Protein AF-A0A7S3E331-F1 (afdb_monomer)

Organism: NCBI:txid464258

Radius of gyration: 17.31 Å; Cα contacts (8 Å, |Δi|>4): 211; chains: 1; bounding box: 41×36×44 Å

Secondary structure (DSSP, 8-state):
--HHHHHHHHHHHH-HHHHHHHHH-HHHHHHHHHHHHHHHH-TT--HHHHHHHHHHHHHHHHHHGGGGHHHHT-HHHHHHHHHHTSHHHHHHHTTS-GGGT-HHHHHHHHHHHHHHHHHGGG---SSS---HHHHHHHHHHHHHTTHHHHHHHHGGGS-GGGSHHHHHHHHHHHHH-HHHHHHHHHTTTT-HHHHHHHT-TTS-HHHHHHT-

Sequence (212 aa):
CDGLVWLLKELFSCDPRGYAFVASNEEAMHLLVNAFEATLMSKDLSPKGILILLFMWRSVINRVGKALHGVMLRDEVLRLMAMLLSARHLANLGKWPEVVGGGVQGIQSLVSLLLMILSKPWSTSGAGEVDEDFLAKLRERLFAHNFVSLVVSCIETIDSQGLSVPLNFLSRLALSSPRYSQQFVECGGLRPSRLAHILRPENSPPILVDGL

Solvent-accessible surface area (backbone atoms only — not comparable to full-atom values): 11700 Å² total; per-residue (Å²): 99,42,64,67,53,50,51,51,49,48,57,53,69,76,30,81,58,46,56,51,49,34,58,73,28,70,67,53,40,52,50,51,49,51,49,50,51,55,52,70,69,40,91,49,54,40,53,38,35,51,48,53,47,50,50,51,49,42,55,48,49,75,72,40,48,74,82,46,50,76,58,69,64,34,64,68,56,49,50,49,53,44,50,60,49,26,69,71,45,41,61,52,39,45,71,36,59,57,94,52,33,11,16,59,69,23,46,34,52,47,53,42,47,53,49,52,50,66,49,44,77,79,53,74,90,49,103,59,82,75,57,60,72,58,50,52,53,45,50,55,51,41,57,77,63,42,46,61,46,36,51,55,67,41,57,84,66,36,57,69,88,50,44,48,55,58,36,53,53,50,48,55,46,31,77,71,38,70,69,43,42,50,46,33,52,73,64,45,55,78,34,68,74,50,45,60,61,47,66,34,88,88,37,54,69,69,40,43,60,58,66,107

Structure (mmCIF, N/CA/C/O backbone):
data_AF-A0A7S3E331-F1
#
_entry.id   AF-A0A7S3E331-F1
#
loop_
_atom_site.group_PDB
_atom_site.id
_atom_site.type_symbol
_atom_site.label_atom_id
_atom_site.label_alt_id
_atom_site.label_comp_id
_atom_site.label_asym_id
_atom_site.label_entity_id
_atom_site.label_seq_id
_atom_site.pdbx_PDB_ins_code
_atom_site.Cartn_x
_atom_site.Cartn_y
_atom_site.Cartn_z
_atom_site.occupancy
_atom_site.B_iso_or_equiv
_atom_site.auth_seq_id
_atom_site.auth_comp_id
_atom_site.auth_asym_id
_atom_site.auth_atom_id
_atom_site.pdbx_PDB_model_num
ATOM 1 N N . CYS A 1 1 ? -8.550 -12.156 -18.303 1.00 57.56 1 CYS A N 1
ATOM 2 C CA . CYS A 1 1 ? -7.682 -11.953 -19.471 1.00 57.56 1 CYS A CA 1
ATOM 3 C C . CYS A 1 1 ? -6.310 -11.518 -18.968 1.00 57.56 1 CYS A C 1
ATOM 5 O O . CYS A 1 1 ? -6.005 -10.338 -18.979 1.00 57.56 1 CYS A O 1
ATOM 7 N N . ASP A 1 2 ? -5.476 -12.459 -18.514 1.00 75.75 2 ASP A N 1
ATOM 8 C CA . ASP A 1 2 ? -4.211 -12.122 -17.828 1.00 75.75 2 ASP A CA 1
ATOM 9 C C . ASP A 1 2 ? -2.972 -12.337 -18.715 1.00 75.75 2 ASP A C 1
ATOM 11 O O . ASP A 1 2 ? -1.851 -12.395 -18.217 1.00 75.75 2 ASP A O 1
ATOM 15 N N . GLY A 1 3 ? -3.160 -1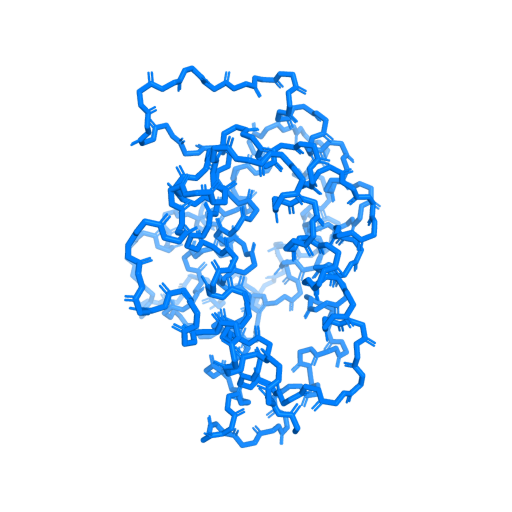2.484 -20.033 1.00 73.12 3 GLY A N 1
ATOM 16 C CA . GLY A 1 3 ? -2.112 -12.932 -20.960 1.00 73.12 3 GLY A CA 1
ATOM 17 C C . GLY A 1 3 ? -0.851 -12.064 -20.940 1.00 73.12 3 GLY A C 1
ATOM 18 O O . GLY A 1 3 ? 0.254 -12.597 -20.925 1.00 73.12 3 GLY A O 1
ATOM 19 N N . LEU A 1 4 ? -1.007 -10.740 -20.854 1.00 72.19 4 LEU A N 1
ATOM 20 C CA . LEU A 1 4 ? 0.121 -9.804 -20.803 1.00 72.19 4 LEU A CA 1
ATOM 21 C C . LEU A 1 4 ? 0.875 -9.898 -19.466 1.00 72.19 4 LEU A C 1
ATOM 23 O O . LEU A 1 4 ? 2.101 -9.933 -19.449 1.00 72.19 4 LEU A O 1
ATOM 27 N N . VAL A 1 5 ? 0.155 -10.045 -18.349 1.00 77.06 5 VAL A N 1
ATOM 28 C CA . VAL A 1 5 ? 0.760 -10.266 -17.022 1.00 77.06 5 VAL A CA 1
ATOM 29 C C . VAL A 1 5 ? 1.524 -11.587 -16.983 1.00 77.06 5 VAL A C 1
ATOM 31 O O . VAL A 1 5 ? 2.610 -11.649 -16.412 1.00 77.06 5 VAL A O 1
ATOM 34 N N . TRP A 1 6 ? 0.984 -12.635 -17.607 1.00 76.56 6 TRP A N 1
ATOM 35 C CA . TRP A 1 6 ? 1.646 -13.934 -17.688 1.00 76.56 6 TRP A CA 1
ATOM 36 C C . TRP A 1 6 ? 2.914 -13.866 -18.542 1.00 76.56 6 TRP A C 1
ATOM 38 O O . TRP A 1 6 ? 3.954 -14.358 -18.123 1.00 76.56 6 TRP A O 1
ATOM 48 N N . LEU A 1 7 ? 2.861 -13.174 -19.682 1.00 71.94 7 LEU A N 1
ATOM 49 C CA . LEU A 1 7 ? 4.024 -12.958 -20.541 1.00 71.94 7 LEU A CA 1
ATOM 50 C C . LEU A 1 7 ? 5.125 -12.161 -19.829 1.00 71.94 7 LEU A C 1
ATOM 52 O O . LEU A 1 7 ? 6.289 -12.546 -19.893 1.00 71.94 7 LEU A O 1
ATOM 56 N N . LEU A 1 8 ? 4.764 -11.100 -19.099 1.00 72.38 8 LEU A N 1
ATOM 57 C CA . LEU A 1 8 ? 5.711 -10.364 -18.257 1.00 72.38 8 LEU A CA 1
ATOM 58 C C . LEU A 1 8 ? 6.306 -11.274 -17.179 1.00 72.38 8 LEU A C 1
ATOM 60 O O . LEU A 1 8 ? 7.519 -11.291 -16.989 1.00 72.38 8 LEU A O 1
ATOM 64 N N . LYS A 1 9 ? 5.474 -12.071 -16.502 1.00 75.88 9 LYS A N 1
ATOM 65 C CA . LYS A 1 9 ? 5.931 -12.991 -15.459 1.00 75.88 9 LYS A CA 1
ATOM 66 C C . LYS A 1 9 ? 6.931 -14.009 -15.998 1.00 75.88 9 LYS A C 1
ATOM 68 O O . LYS A 1 9 ? 7.953 -14.221 -15.350 1.00 75.88 9 LYS A O 1
ATOM 73 N N . GLU A 1 10 ? 6.660 -14.617 -17.148 1.00 77.25 10 GLU A N 1
ATOM 74 C CA . GLU A 1 10 ? 7.585 -15.558 -17.784 1.00 77.25 10 GLU A CA 1
ATOM 75 C C . GLU A 1 10 ? 8.878 -14.862 -18.197 1.00 77.25 10 GLU A C 1
ATOM 77 O O . GLU A 1 10 ? 9.956 -15.321 -17.833 1.00 77.25 10 GLU A O 1
ATOM 82 N N . LEU A 1 11 ? 8.791 -13.688 -18.829 1.00 69.31 11 LEU A N 1
ATOM 83 C CA . LEU A 1 11 ? 9.965 -12.901 -19.213 1.00 69.31 11 LEU A CA 1
ATOM 84 C C . LEU A 1 11 ? 10.873 -12.588 -18.011 1.00 69.31 11 LEU A C 1
ATOM 86 O O . LEU A 1 11 ? 12.095 -12.671 -18.115 1.00 69.31 11 LEU A O 1
ATOM 90 N N . PHE A 1 12 ? 10.285 -12.298 -16.850 1.00 68.31 12 PHE A N 1
ATOM 91 C CA . PHE A 1 12 ? 11.025 -12.054 -15.613 1.00 68.31 12 PHE A CA 1
ATOM 92 C C . PHE A 1 12 ? 11.461 -13.323 -14.870 1.00 68.31 12 PHE A C 1
ATOM 94 O O . PHE A 1 12 ? 12.414 -13.277 -14.094 1.00 68.31 12 PHE A O 1
ATOM 101 N N . SER A 1 13 ? 10.785 -14.452 -15.073 1.00 69.38 13 SER A N 1
ATOM 102 C CA . SER A 1 13 ? 11.115 -15.726 -14.418 1.00 69.38 13 SER A CA 1
ATOM 103 C C . SER A 1 13 ? 12.184 -16.512 -15.181 1.00 69.38 13 SER A C 1
ATOM 105 O O . SER A 1 13 ? 12.949 -17.246 -14.559 1.00 69.38 13 SER A O 1
ATOM 107 N N . CYS A 1 14 ? 12.269 -16.346 -16.504 1.00 52.88 14 CYS A N 1
ATOM 108 C CA . CYS A 1 14 ? 13.199 -17.078 -17.364 1.00 52.88 14 CYS A CA 1
ATOM 109 C C . CYS A 1 14 ? 14.647 -16.566 -17.315 1.00 52.88 14 CYS A C 1
ATOM 111 O O . CYS A 1 14 ? 15.551 -17.333 -17.643 1.00 52.88 14 CYS A O 1
ATOM 113 N N . ASP A 1 15 ? 14.902 -15.319 -16.900 1.00 57.25 15 ASP A N 1
ATOM 114 C CA . ASP A 1 15 ? 16.268 -14.791 -16.828 1.00 57.25 15 ASP A CA 1
ATOM 115 C C . ASP A 1 15 ? 16.495 -13.884 -15.599 1.00 57.25 15 ASP A C 1
ATOM 117 O O . ASP A 1 15 ? 15.973 -12.766 -15.539 1.00 57.25 15 ASP A O 1
ATOM 121 N N . PRO A 1 16 ? 17.340 -14.290 -14.628 1.00 57.19 16 PRO A N 1
ATOM 122 C CA . PRO A 1 16 ? 17.813 -13.409 -13.558 1.00 57.19 16 PRO A CA 1
ATOM 123 C C . PRO A 1 16 ? 18.484 -12.131 -14.086 1.00 57.19 16 PRO A C 1
ATOM 125 O O . PRO A 1 16 ? 18.458 -11.098 -13.411 1.00 57.19 16 PRO A O 1
ATOM 128 N N . ARG A 1 17 ? 19.055 -12.178 -15.299 1.00 60.75 17 ARG A N 1
ATOM 129 C CA . ARG A 1 17 ? 19.622 -11.018 -15.995 1.00 60.75 17 ARG A CA 1
ATOM 130 C C . ARG A 1 17 ? 18.547 -10.113 -16.579 1.00 60.75 17 ARG A C 1
ATOM 132 O O . ARG A 1 17 ? 18.853 -8.955 -16.799 1.00 60.75 17 ARG A O 1
ATOM 139 N N . GLY A 1 18 ? 17.306 -10.564 -16.766 1.00 61.88 18 GLY A N 1
ATOM 140 C CA . GLY A 1 18 ? 16.200 -9.711 -17.214 1.00 61.88 18 GLY A CA 1
ATOM 141 C C . GLY 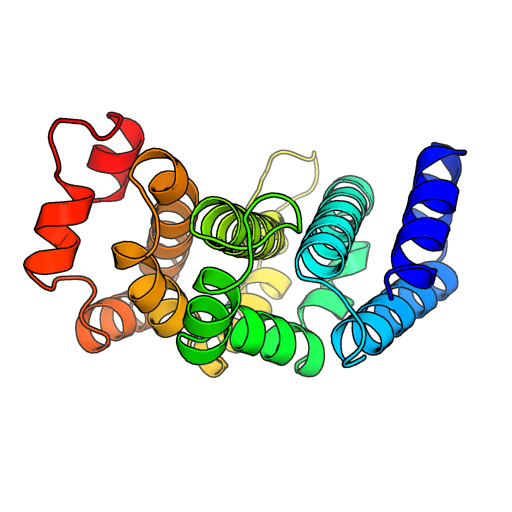A 1 18 ? 15.924 -8.581 -16.220 1.00 61.88 18 GLY A C 1
ATOM 142 O O . GLY A 1 18 ? 15.793 -7.422 -16.606 1.00 61.88 18 GLY A O 1
ATOM 143 N N . TYR A 1 19 ? 15.965 -8.885 -14.919 1.00 61.59 19 TYR A N 1
ATOM 144 C CA . TYR A 1 19 ? 15.890 -7.855 -13.881 1.00 61.59 19 TYR A CA 1
ATOM 145 C C . TYR A 1 19 ? 17.128 -6.955 -13.846 1.00 61.59 19 TYR A C 1
ATOM 147 O O . TYR A 1 19 ? 16.987 -5.757 -13.627 1.00 61.59 19 TYR A O 1
ATOM 155 N N . ALA A 1 20 ? 18.328 -7.513 -14.040 1.00 61.22 20 ALA A N 1
ATOM 156 C CA . ALA A 1 20 ? 19.569 -6.737 -14.057 1.00 61.22 20 ALA A CA 1
ATOM 157 C C . ALA A 1 20 ? 19.648 -5.809 -15.281 1.00 61.22 20 ALA A C 1
ATOM 159 O O . ALA A 1 20 ? 20.055 -4.662 -15.151 1.00 61.22 20 ALA A O 1
ATOM 160 N N . PHE A 1 21 ? 19.189 -6.282 -16.440 1.00 66.75 21 PHE A N 1
ATOM 161 C CA . PHE A 1 21 ? 19.085 -5.533 -17.686 1.00 66.75 21 PHE A CA 1
ATOM 162 C C . PHE A 1 21 ? 18.125 -4.360 -17.528 1.00 66.75 21 PHE A C 1
ATOM 164 O O . PHE A 1 21 ? 18.507 -3.225 -17.797 1.00 66.75 21 PHE A O 1
ATOM 171 N N . VAL A 1 22 ? 16.919 -4.626 -17.014 1.00 65.19 22 VAL A N 1
ATOM 172 C CA . VAL A 1 22 ? 15.926 -3.593 -16.704 1.00 65.19 22 VAL A CA 1
ATOM 173 C C . VAL A 1 22 ? 16.499 -2.598 -15.692 1.00 65.19 22 VAL A C 1
ATOM 175 O O . VAL A 1 22 ? 16.456 -1.405 -15.943 1.00 65.19 22 VAL A O 1
ATOM 178 N N . ALA A 1 23 ? 17.163 -3.055 -14.626 1.00 61.56 23 ALA A N 1
ATOM 179 C CA . ALA A 1 23 ? 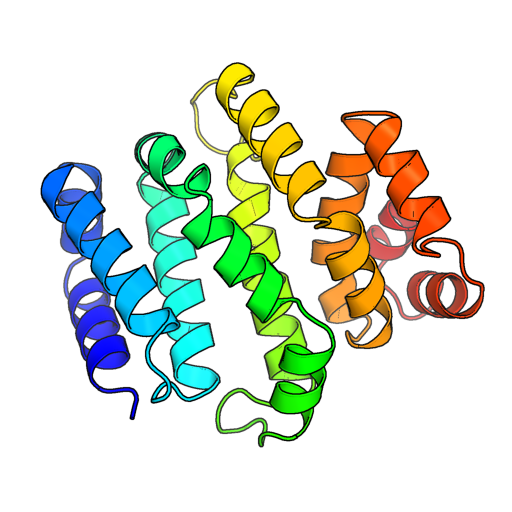17.828 -2.171 -13.662 1.00 61.56 23 ALA A CA 1
ATOM 180 C C . ALA A 1 23 ? 18.924 -1.281 -14.274 1.00 61.56 23 ALA A C 1
ATOM 182 O O . ALA A 1 23 ? 19.141 -0.169 -13.801 1.00 61.56 23 ALA A O 1
ATOM 183 N N . SER A 1 24 ? 19.623 -1.777 -15.296 1.00 64.19 24 SER A N 1
ATOM 184 C CA . SER A 1 24 ? 20.731 -1.087 -15.962 1.00 64.19 24 SER A CA 1
ATOM 185 C C . SER A 1 24 ? 20.318 -0.232 -17.165 1.00 64.19 24 SER A C 1
ATOM 187 O O . SER A 1 24 ? 21.166 0.458 -17.725 1.00 64.19 24 SER A O 1
ATOM 189 N N . ASN A 1 25 ? 19.050 -0.289 -17.588 1.00 68.81 25 ASN A N 1
ATOM 190 C CA . ASN A 1 25 ? 18.565 0.365 -18.800 1.00 68.81 25 ASN A CA 1
ATOM 191 C C . ASN A 1 25 ? 17.326 1.222 -18.496 1.00 68.81 25 ASN A C 1
ATOM 193 O O . ASN A 1 25 ? 16.221 0.715 -18.299 1.00 68.81 25 ASN A O 1
ATOM 197 N N . GLU A 1 26 ? 17.521 2.539 -18.490 1.00 65.31 26 GLU A N 1
ATOM 198 C CA . GLU A 1 26 ? 16.489 3.535 -18.186 1.00 65.31 26 GLU A CA 1
ATOM 199 C C . GLU A 1 26 ? 15.300 3.488 -19.166 1.00 65.31 26 GLU A C 1
ATOM 201 O O . GLU A 1 26 ? 14.148 3.632 -18.755 1.00 65.31 26 GLU A O 1
ATOM 206 N N . GLU A 1 27 ? 15.532 3.178 -20.445 1.00 68.69 27 GLU A N 1
ATOM 207 C CA . GLU A 1 27 ? 14.452 3.005 -21.427 1.00 68.69 27 GLU A CA 1
ATOM 208 C C . GLU A 1 27 ? 13.621 1.751 -21.133 1.00 68.69 27 GLU A C 1
ATOM 210 O O . GLU A 1 27 ? 12.389 1.797 -21.164 1.00 68.69 27 GLU A O 1
ATOM 215 N N . ALA A 1 28 ? 14.273 0.639 -20.779 1.00 66.56 28 ALA A N 1
ATOM 216 C CA . ALA A 1 28 ? 13.586 -0.589 -20.382 1.00 66.56 28 ALA A CA 1
ATOM 217 C C . ALA A 1 28 ? 12.767 -0.389 -19.093 1.00 66.56 28 ALA A C 1
ATOM 219 O O . ALA A 1 28 ? 11.655 -0.909 -18.981 1.00 66.56 28 ALA A O 1
ATOM 220 N N . MET A 1 29 ? 13.273 0.416 -18.151 1.00 66.00 29 MET A N 1
ATOM 221 C CA . MET A 1 29 ? 12.531 0.842 -16.960 1.00 66.00 29 MET A CA 1
ATOM 222 C C . MET A 1 29 ? 11.290 1.652 -17.321 1.00 66.00 29 MET A C 1
ATOM 224 O O . MET A 1 29 ? 10.199 1.355 -16.832 1.00 66.00 29 MET A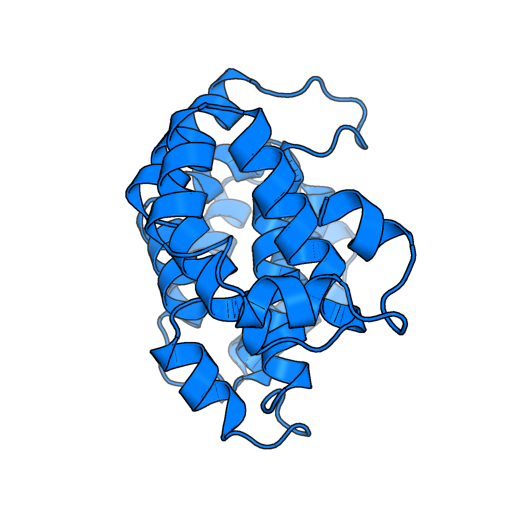 O 1
ATOM 228 N N . HIS A 1 30 ? 11.426 2.660 -18.183 1.00 68.31 30 HIS A N 1
ATOM 229 C CA . HIS A 1 30 ? 10.293 3.469 -18.621 1.00 68.31 30 HIS A CA 1
ATOM 230 C C . HIS A 1 30 ? 9.243 2.639 -19.356 1.00 68.31 30 HIS A C 1
ATOM 232 O O . HIS A 1 30 ? 8.053 2.791 -19.083 1.00 68.31 30 HIS A O 1
ATOM 238 N N . LEU A 1 31 ? 9.664 1.720 -20.226 1.00 70.31 31 LEU A N 1
ATOM 239 C CA . LEU A 1 31 ? 8.766 0.790 -20.907 1.00 70.31 31 LEU A CA 1
ATOM 240 C C . LEU A 1 31 ? 8.039 -0.122 -19.921 1.00 70.31 31 LEU A C 1
ATOM 242 O O . LEU A 1 31 ? 6.829 -0.293 -20.046 1.00 70.31 31 LEU A O 1
ATOM 246 N N . LEU A 1 32 ? 8.736 -0.660 -18.917 1.00 68.94 32 LEU A N 1
ATOM 247 C CA . LEU A 1 32 ? 8.116 -1.492 -17.888 1.00 68.94 32 LEU A CA 1
ATOM 248 C C . LEU A 1 32 ? 7.073 -0.716 -17.087 1.00 68.94 32 LEU A C 1
ATOM 250 O O . LEU A 1 32 ? 5.998 -1.236 -16.816 1.00 68.94 32 LEU A O 1
ATOM 254 N N . VAL A 1 33 ? 7.370 0.528 -16.728 1.00 68.19 33 VAL A N 1
ATOM 255 C CA . VAL A 1 33 ? 6.458 1.387 -15.966 1.00 68.19 33 VAL A CA 1
ATOM 256 C C . VAL A 1 33 ? 5.246 1.778 -16.793 1.00 68.19 33 VAL A C 1
ATOM 258 O O . VAL A 1 33 ? 4.126 1.686 -16.302 1.00 68.19 33 VAL A O 1
ATOM 261 N N . ASN A 1 34 ? 5.445 2.140 -18.058 1.00 72.56 34 ASN A N 1
ATOM 262 C CA . ASN A 1 34 ? 4.346 2.451 -18.965 1.00 72.56 34 ASN A CA 1
ATOM 263 C C . ASN A 1 34 ? 3.493 1.202 -19.236 1.00 72.56 34 ASN A C 1
ATOM 265 O O . ASN A 1 34 ? 2.270 1.289 -19.278 1.00 72.56 34 ASN A O 1
ATOM 269 N N . ALA A 1 35 ? 4.116 0.025 -19.362 1.00 69.81 35 ALA A N 1
ATOM 270 C CA . ALA A 1 35 ? 3.405 -1.243 -19.479 1.00 69.81 35 ALA A CA 1
ATOM 271 C C . ALA A 1 35 ? 2.632 -1.562 -18.195 1.00 69.81 35 ALA A C 1
ATOM 273 O O . ALA A 1 35 ? 1.492 -2.007 -18.266 1.00 69.81 35 ALA A O 1
ATOM 274 N N . PHE A 1 36 ? 3.213 -1.299 -17.027 1.00 72.00 36 PHE A N 1
ATOM 275 C CA . PHE A 1 36 ? 2.573 -1.489 -15.731 1.00 72.00 36 PHE A CA 1
ATOM 276 C C . PHE A 1 36 ? 1.342 -0.593 -15.573 1.00 72.00 36 PHE A C 1
ATOM 278 O O . PHE A 1 36 ? 0.265 -1.073 -15.223 1.00 72.00 36 PHE A O 1
ATOM 285 N N . GLU A 1 37 ? 1.486 0.689 -15.903 1.00 70.06 37 GLU A N 1
ATOM 286 C CA . GLU A 1 37 ? 0.409 1.675 -15.907 1.00 70.06 37 GLU A CA 1
ATOM 287 C C . GLU A 1 37 ? -0.694 1.288 -16.899 1.00 70.06 37 GLU A C 1
ATOM 289 O O . GLU A 1 37 ? -1.856 1.179 -16.512 1.00 70.06 37 GLU A O 1
ATOM 294 N N . ALA A 1 38 ? -0.338 0.977 -18.149 1.00 72.50 38 ALA A N 1
ATOM 295 C CA . ALA A 1 38 ? -1.290 0.551 -19.172 1.00 72.50 38 ALA A CA 1
ATOM 296 C C . ALA A 1 38 ? -2.027 -0.738 -18.779 1.00 72.50 38 ALA A C 1
ATOM 298 O O . ALA A 1 38 ? -3.230 -0.865 -19.004 1.00 72.50 38 ALA A O 1
ATOM 299 N N . THR A 1 39 ? -1.323 -1.683 -18.152 1.00 71.44 39 THR A N 1
ATOM 300 C CA . THR A 1 39 ? -1.900 -2.963 -17.731 1.00 71.44 39 THR A CA 1
ATOM 301 C C . THR A 1 39 ? -2.835 -2.767 -16.537 1.00 71.44 39 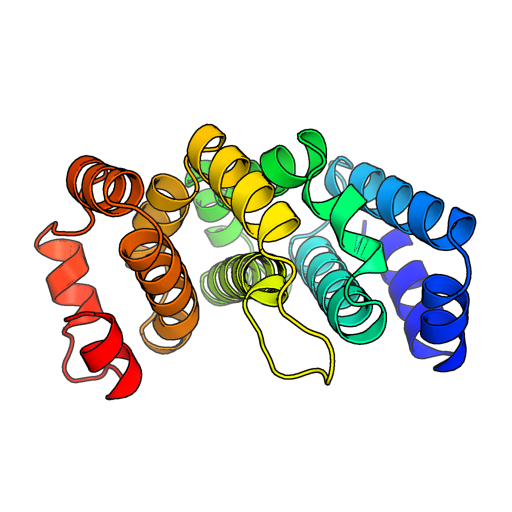THR A C 1
ATOM 303 O O . THR A 1 39 ? -3.942 -3.298 -16.562 1.00 71.44 39 THR A O 1
ATOM 306 N N . LEU A 1 40 ? -2.472 -1.944 -15.544 1.00 68.00 40 LEU A N 1
ATOM 307 C CA . LEU A 1 40 ? -3.367 -1.590 -14.429 1.00 68.00 40 LEU A CA 1
ATOM 308 C C . LEU A 1 40 ? -4.592 -0.785 -14.872 1.00 68.00 40 LEU A C 1
ATOM 310 O O . LEU A 1 40 ? -5.658 -0.929 -14.278 1.00 68.00 40 LEU A O 1
ATOM 314 N N . MET A 1 41 ? -4.452 0.052 -15.900 1.00 69.25 41 MET A N 1
ATOM 315 C CA . MET A 1 41 ? -5.565 0.802 -16.488 1.00 69.25 41 MET A CA 1
ATOM 316 C C . MET A 1 41 ? -6.452 -0.064 -17.393 1.00 69.25 41 MET A C 1
ATOM 318 O O . MET A 1 41 ? -7.571 0.339 -17.727 1.00 69.25 41 MET A O 1
ATOM 322 N N . SER A 1 42 ? -5.991 -1.255 -17.787 1.00 70.31 42 SER A N 1
ATOM 323 C CA . SER A 1 42 ? -6.803 -2.185 -18.566 1.00 70.31 42 SER A CA 1
ATOM 324 C C . SER A 1 42 ? -7.910 -2.785 -17.691 1.00 70.31 42 SER A C 1
ATOM 326 O O . SER A 1 42 ? -7.677 -3.261 -16.581 1.00 70.31 42 SER A O 1
ATOM 328 N N . LYS A 1 43 ? -9.148 -2.788 -18.197 1.00 65.88 43 LYS A N 1
ATOM 329 C CA . LYS A 1 43 ? -10.316 -3.346 -17.485 1.00 65.88 43 LYS A CA 1
ATOM 330 C C . LYS A 1 43 ? -10.330 -4.881 -17.442 1.00 65.88 43 LYS A C 1
ATOM 332 O O . LYS A 1 43 ? -11.246 -5.466 -16.872 1.00 65.88 43 LYS A O 1
ATOM 337 N N . ASP A 1 44 ? -9.329 -5.515 -18.044 1.00 70.69 44 ASP A N 1
ATOM 338 C CA . ASP A 1 44 ? -9.336 -6.933 -18.401 1.00 70.69 44 ASP A CA 1
ATOM 339 C C . ASP A 1 44 ? -8.563 -7.823 -17.417 1.00 70.69 44 ASP A C 1
ATOM 341 O O . ASP A 1 44 ? -8.589 -9.061 -17.532 1.00 70.69 44 ASP A O 1
ATOM 345 N N . LEU A 1 45 ? -7.897 -7.207 -16.434 1.00 78.81 45 LEU A N 1
ATOM 346 C CA . LEU A 1 45 ? -7.162 -7.927 -15.405 1.00 78.81 45 LEU A CA 1
ATOM 347 C C . LEU A 1 45 ? -8.098 -8.589 -14.403 1.00 78.81 45 LEU A C 1
ATOM 349 O O . LEU A 1 45 ? -8.950 -7.948 -13.785 1.00 78.81 45 LEU A O 1
ATOM 353 N N . SER A 1 46 ? -7.863 -9.878 -14.172 1.00 86.94 46 SER A N 1
ATOM 354 C CA . SER A 1 46 ? -8.405 -10.532 -12.990 1.00 86.94 46 SER A CA 1
ATOM 355 C C . SER A 1 46 ? -7.725 -9.991 -11.720 1.00 86.94 46 SER A C 1
ATOM 357 O O . SER A 1 46 ? -6.598 -9.479 -11.784 1.00 86.94 46 SER A O 1
ATOM 359 N N . PRO A 1 47 ? -8.341 -10.157 -10.536 1.00 88.56 47 PRO A N 1
ATOM 360 C CA . PRO A 1 47 ? -7.676 -9.871 -9.268 1.00 88.56 47 PRO A CA 1
ATOM 361 C C . PRO A 1 47 ? -6.302 -10.537 -9.133 1.00 88.56 47 PRO A C 1
ATOM 363 O O . PRO A 1 47 ? -5.330 -9.904 -8.724 1.00 88.56 47 PRO A O 1
ATOM 366 N N . LYS A 1 48 ? -6.188 -11.799 -9.560 1.00 88.88 48 LYS A N 1
ATOM 367 C CA . LYS A 1 48 ? -4.916 -12.527 -9.593 1.00 88.88 48 LYS A CA 1
ATOM 368 C C . LYS A 1 48 ? -3.892 -11.865 -10.513 1.00 88.88 48 LYS A C 1
ATOM 370 O O . LYS A 1 48 ? -2.722 -11.794 -10.146 1.00 88.88 48 LYS A O 1
ATOM 375 N N . GLY A 1 49 ? -4.321 -11.361 -11.669 1.00 87.62 49 GLY A N 1
ATOM 376 C CA . GLY A 1 49 ? -3.480 -10.581 -12.574 1.00 87.62 49 GLY A CA 1
ATOM 377 C C . GLY A 1 49 ? -2.898 -9.342 -11.889 1.00 87.62 49 GLY A C 1
ATOM 378 O O . GLY A 1 49 ? -1.687 -9.137 -11.936 1.00 87.62 49 GLY A O 1
ATOM 379 N N . ILE A 1 50 ? -3.728 -8.578 -11.169 1.00 88.31 50 ILE A N 1
ATOM 380 C CA . ILE A 1 50 ? -3.286 -7.402 -10.397 1.00 88.31 50 ILE A CA 1
ATOM 381 C C . ILE A 1 50 ? -2.270 -7.802 -9.318 1.00 88.31 50 ILE A C 1
ATOM 383 O O . ILE A 1 50 ? -1.225 -7.167 -9.193 1.00 88.31 50 ILE A O 1
ATOM 387 N N . LEU A 1 51 ? -2.533 -8.869 -8.560 1.00 90.56 51 LEU A N 1
ATOM 388 C CA . LEU A 1 51 ? -1.621 -9.338 -7.510 1.00 90.56 51 LEU A CA 1
ATOM 389 C C . LEU A 1 51 ? -0.265 -9.786 -8.070 1.00 90.56 51 LEU A C 1
ATOM 391 O O . LEU A 1 51 ? 0.773 -9.427 -7.516 1.00 90.56 51 LEU A O 1
ATOM 395 N N . ILE A 1 52 ? -0.257 -10.536 -9.178 1.00 88.31 52 ILE A N 1
ATOM 396 C CA . ILE A 1 52 ? 0.983 -10.952 -9.855 1.00 88.31 52 ILE A CA 1
ATOM 397 C C . ILE A 1 52 ? 1.747 -9.722 -10.343 1.00 88.31 52 ILE A C 1
ATOM 399 O O . ILE A 1 52 ? 2.960 -9.638 -10.157 1.00 88.31 52 ILE A O 1
ATOM 403 N N . LEU A 1 53 ? 1.040 -8.758 -10.929 1.00 85.81 53 LEU A N 1
ATOM 404 C CA . LEU A 1 53 ? 1.616 -7.516 -11.416 1.00 85.81 53 LEU A CA 1
ATOM 405 C C . LEU A 1 53 ? 2.282 -6.731 -10.270 1.00 85.81 53 LEU A C 1
ATOM 407 O O . LEU A 1 53 ? 3.477 -6.444 -10.340 1.00 85.81 53 LEU A O 1
ATOM 411 N N . LEU A 1 54 ? 1.570 -6.489 -9.166 1.00 88.69 54 LEU A N 1
ATOM 412 C CA . LEU A 1 54 ? 2.119 -5.845 -7.964 1.00 88.69 54 LEU A CA 1
ATOM 413 C C . LEU A 1 54 ? 3.314 -6.611 -7.378 1.00 88.69 54 LEU A C 1
ATOM 415 O O . LEU A 1 54 ? 4.305 -6.002 -6.975 1.00 88.69 54 LEU A O 1
ATOM 419 N N . PHE A 1 55 ? 3.256 -7.943 -7.358 1.00 88.31 55 PHE A N 1
ATOM 420 C CA . PHE A 1 55 ? 4.370 -8.768 -6.901 1.00 88.31 55 PHE A CA 1
ATOM 421 C C . PHE A 1 55 ? 5.617 -8.571 -7.769 1.00 88.31 55 PHE A C 1
ATOM 423 O O . PHE A 1 55 ? 6.696 -8.322 -7.230 1.00 88.31 55 PHE A O 1
ATOM 430 N N . MET A 1 56 ? 5.471 -8.609 -9.099 1.00 83.19 56 MET A N 1
ATOM 431 C CA . MET A 1 56 ? 6.578 -8.345 -10.024 1.00 83.19 56 MET A CA 1
ATOM 432 C C . MET A 1 56 ? 7.172 -6.962 -9.783 1.00 83.19 56 MET A C 1
ATOM 434 O O . MET A 1 56 ? 8.389 -6.823 -9.682 1.00 83.19 56 MET A O 1
ATOM 438 N N . TRP A 1 57 ? 6.332 -5.943 -9.616 1.00 82.25 57 TRP A N 1
ATOM 439 C CA . TRP A 1 57 ? 6.826 -4.595 -9.377 1.00 82.25 57 TRP A CA 1
ATOM 440 C C . TRP A 1 57 ? 7.600 -4.475 -8.069 1.00 82.25 57 TRP A C 1
ATOM 442 O O . TRP A 1 57 ? 8.698 -3.920 -8.056 1.00 82.25 57 TRP A O 1
ATOM 452 N N . ARG A 1 58 ? 7.103 -5.083 -6.988 1.00 86.00 58 ARG A N 1
ATOM 453 C CA . ARG A 1 58 ? 7.848 -5.187 -5.729 1.00 86.00 58 ARG A CA 1
ATOM 454 C C . ARG A 1 58 ? 9.209 -5.858 -5.940 1.00 86.00 58 ARG A C 1
ATOM 456 O O . ARG A 1 58 ? 10.207 -5.396 -5.385 1.00 86.00 58 ARG A O 1
ATOM 463 N N . SER A 1 59 ? 9.275 -6.926 -6.737 1.00 82.81 59 SER A N 1
ATOM 464 C CA . SER A 1 59 ? 10.536 -7.598 -7.078 1.00 82.81 59 SER A CA 1
ATOM 465 C C . SER A 1 59 ? 11.493 -6.691 -7.853 1.00 82.81 59 SER A C 1
ATOM 467 O O . SER A 1 59 ? 12.684 -6.690 -7.543 1.00 82.81 59 SER A O 1
ATOM 469 N N . VAL A 1 60 ? 10.992 -5.892 -8.801 1.00 77.69 60 VAL A N 1
ATOM 470 C CA . VAL A 1 60 ? 11.799 -4.901 -9.531 1.00 77.69 60 VAL A CA 1
ATOM 471 C C . VAL A 1 60 ? 12.311 -3.821 -8.571 1.00 77.69 60 VAL A C 1
ATOM 473 O O . VAL A 1 60 ? 13.517 -3.601 -8.513 1.00 77.69 60 VAL A O 1
ATOM 476 N N . ILE A 1 61 ? 11.455 -3.213 -7.739 1.00 79.12 61 ILE A N 1
ATOM 477 C CA . ILE A 1 61 ? 11.869 -2.174 -6.771 1.00 79.12 61 ILE A CA 1
ATOM 478 C C . ILE A 1 61 ? 12.958 -2.691 -5.828 1.00 79.12 61 ILE A C 1
ATOM 480 O O . ILE A 1 61 ? 13.942 -1.998 -5.573 1.00 79.12 61 ILE A O 1
ATOM 484 N N . ASN A 1 62 ? 12.832 -3.929 -5.350 1.00 78.81 62 ASN A N 1
ATOM 485 C CA . ASN A 1 62 ? 13.835 -4.529 -4.473 1.00 78.81 62 ASN A CA 1
ATOM 486 C C . ASN A 1 62 ? 15.219 -4.688 -5.118 1.00 78.81 62 ASN A C 1
ATOM 488 O O . ASN A 1 62 ? 16.198 -4.763 -4.381 1.00 78.81 62 ASN A O 1
ATOM 492 N N . ARG A 1 63 ? 15.304 -4.751 -6.451 1.00 75.81 63 ARG A N 1
ATOM 493 C CA . ARG A 1 63 ? 16.558 -4.942 -7.194 1.00 75.81 63 ARG A CA 1
ATOM 494 C C . ARG A 1 63 ? 17.124 -3.636 -7.750 1.00 75.81 63 ARG A C 1
ATOM 496 O O . ARG A 1 63 ? 18.335 -3.466 -7.754 1.00 75.81 63 ARG A O 1
ATOM 503 N N . VAL A 1 64 ? 16.255 -2.737 -8.210 1.00 71.00 64 VAL A N 1
ATOM 504 C CA . VAL A 1 64 ? 16.625 -1.487 -8.898 1.00 71.00 64 VAL A CA 1
ATOM 505 C C . VAL A 1 64 ? 16.899 -0.341 -7.911 1.00 71.00 64 VAL A C 1
ATOM 507 O O . VAL A 1 64 ? 17.677 0.565 -8.204 1.00 71.00 64 VAL A O 1
ATOM 510 N N . GLY A 1 65 ? 16.294 -0.370 -6.718 1.00 72.94 65 GLY A N 1
ATOM 511 C CA . GLY A 1 65 ? 16.528 0.640 -5.683 1.00 72.94 65 GLY A CA 1
ATOM 512 C C . GLY A 1 65 ? 16.170 2.058 -6.145 1.00 72.94 65 GLY A C 1
ATOM 513 O O . GLY A 1 65 ? 15.048 2.304 -6.593 1.00 72.94 65 GLY A O 1
ATOM 514 N N . LYS A 1 66 ? 17.129 2.993 -6.042 1.00 74.50 66 LYS A N 1
ATOM 515 C CA . LYS A 1 66 ? 16.907 4.434 -6.277 1.00 74.50 66 LYS A CA 1
ATOM 516 C C . LYS A 1 66 ? 16.485 4.784 -7.708 1.00 74.50 66 LYS A C 1
ATOM 518 O O . LYS A 1 66 ? 15.807 5.787 -7.902 1.00 74.50 66 LYS A O 1
ATOM 523 N N . ALA A 1 67 ? 16.800 3.953 -8.705 1.00 70.50 67 ALA A N 1
ATOM 524 C CA . ALA A 1 67 ? 16.417 4.214 -10.099 1.00 70.50 67 ALA A CA 1
ATOM 525 C C . ALA A 1 67 ? 14.887 4.238 -10.325 1.00 70.50 67 ALA A C 1
ATOM 527 O O . ALA A 1 67 ? 14.417 4.749 -11.337 1.00 70.50 67 ALA A O 1
ATOM 528 N N . LEU A 1 68 ? 14.086 3.757 -9.364 1.00 73.69 68 LEU A N 1
ATOM 529 C CA . LEU A 1 68 ? 12.622 3.834 -9.412 1.00 73.69 68 LEU A CA 1
ATOM 530 C C . LEU A 1 68 ? 12.010 5.031 -8.679 1.00 73.69 68 LEU A C 1
ATOM 532 O O . LEU A 1 68 ? 10.791 5.205 -8.719 1.00 73.69 68 LEU A O 1
ATOM 536 N N . HIS A 1 69 ? 12.823 5.892 -8.064 1.00 81.50 69 HIS A N 1
ATOM 537 C CA . HIS A 1 69 ? 12.343 7.079 -7.356 1.00 81.50 69 HIS A CA 1
ATOM 538 C C . HIS A 1 69 ? 11.490 7.981 -8.266 1.00 81.50 69 HIS A C 1
ATOM 540 O O . HIS A 1 69 ? 10.349 8.304 -7.934 1.00 81.50 69 HIS A O 1
ATOM 546 N N . GLY A 1 70 ? 11.976 8.311 -9.467 1.00 77.31 70 GLY A N 1
ATOM 547 C CA . GLY A 1 70 ? 11.231 9.161 -10.406 1.00 77.31 70 GLY A CA 1
ATOM 548 C C . GLY A 1 70 ? 9.861 8.595 -10.798 1.00 77.31 70 GLY A C 1
ATOM 549 O O . GLY A 1 70 ? 8.916 9.344 -11.022 1.00 77.31 70 GLY A O 1
ATOM 550 N N . VAL A 1 71 ? 9.731 7.270 -10.820 1.00 78.81 71 VAL A N 1
ATOM 551 C CA . VAL A 1 71 ? 8.489 6.567 -11.157 1.00 78.81 71 VAL A CA 1
ATOM 552 C C . VAL A 1 71 ? 7.510 6.580 -9.989 1.00 78.81 71 VAL A C 1
ATOM 554 O O . VAL A 1 71 ? 6.328 6.843 -10.190 1.00 78.81 71 VAL A O 1
ATOM 557 N N . MET A 1 72 ? 7.990 6.3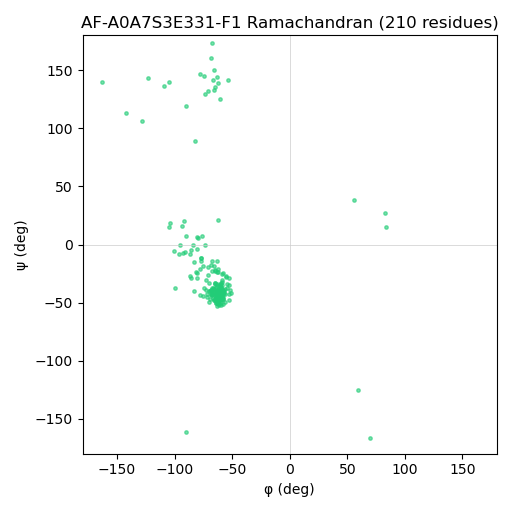31 -8.767 1.00 82.69 72 MET A N 1
ATOM 558 C CA . MET A 1 72 ? 7.151 6.342 -7.563 1.00 82.69 72 MET A CA 1
ATOM 559 C C . MET A 1 72 ? 6.567 7.728 -7.254 1.00 82.69 72 MET A C 1
ATOM 561 O O . MET A 1 72 ? 5.542 7.813 -6.585 1.00 82.69 72 MET A O 1
ATOM 565 N N . LEU A 1 73 ? 7.195 8.804 -7.743 1.00 87.38 73 LEU A N 1
ATOM 566 C CA . LEU A 1 73 ? 6.692 10.175 -7.603 1.00 87.38 73 LEU A CA 1
ATOM 567 C C . LEU A 1 73 ? 5.692 10.594 -8.690 1.00 87.38 73 LEU A C 1
ATOM 569 O O . LEU A 1 73 ? 5.157 11.702 -8.601 1.00 87.38 73 LEU A O 1
ATOM 573 N N . ARG A 1 74 ? 5.433 9.756 -9.706 1.00 86.38 74 ARG A N 1
ATOM 574 C CA . ARG A 1 74 ? 4.424 10.058 -10.732 1.00 86.38 74 ARG A CA 1
ATOM 575 C C . ARG A 1 74 ? 3.032 10.071 -10.105 1.00 86.38 74 ARG A C 1
ATOM 577 O O . ARG A 1 74 ? 2.665 9.164 -9.356 1.00 86.38 74 ARG A O 1
ATOM 584 N N . ASP A 1 75 ? 2.255 11.103 -10.415 1.00 87.12 75 ASP A N 1
ATOM 585 C CA . ASP A 1 75 ? 0.947 11.315 -9.791 1.00 87.12 75 ASP A CA 1
ATOM 586 C C . ASP A 1 75 ? -0.049 10.222 -10.189 1.00 87.12 75 ASP A C 1
ATOM 588 O O . ASP A 1 75 ? -0.815 9.735 -9.362 1.00 87.12 75 ASP A O 1
ATOM 592 N N . GLU A 1 76 ? 0.017 9.785 -11.443 1.00 83.56 76 GLU A N 1
ATOM 593 C CA . GLU A 1 76 ? -0.810 8.738 -12.039 1.00 83.56 76 GLU A CA 1
ATOM 594 C C . GLU A 1 76 ? -0.619 7.409 -11.308 1.00 83.56 76 GLU A C 1
ATOM 596 O O . GLU A 1 76 ? -1.583 6.711 -10.990 1.00 83.56 76 GLU A O 1
ATOM 601 N N . VAL A 1 77 ? 0.633 7.101 -10.971 1.00 84.44 77 VAL A N 1
ATOM 602 C CA . VAL A 1 77 ? 1.021 5.889 -10.258 1.00 84.44 77 VAL A CA 1
ATOM 603 C C . VAL A 1 77 ? 0.460 5.888 -8.835 1.00 84.44 77 VAL A C 1
ATOM 605 O O . VAL A 1 77 ? -0.155 4.908 -8.408 1.00 84.44 77 VAL A O 1
ATOM 608 N N . LEU A 1 78 ? 0.623 6.989 -8.100 1.00 90.31 78 LEU A N 1
ATOM 609 C CA . LEU A 1 78 ? 0.091 7.108 -6.740 1.00 90.31 78 LEU A CA 1
ATOM 610 C C . LEU A 1 78 ? -1.439 7.129 -6.730 1.00 90.31 78 LEU A C 1
ATOM 612 O O . LEU A 1 78 ? -2.055 6.488 -5.878 1.00 90.31 78 LEU A O 1
ATOM 616 N N . ARG A 1 79 ? -2.062 7.777 -7.717 1.00 90.31 79 ARG A N 1
ATOM 617 C CA . ARG A 1 79 ? -3.517 7.782 -7.900 1.00 90.31 79 ARG A CA 1
ATOM 618 C C . ARG A 1 79 ? -4.060 6.382 -8.175 1.00 90.31 79 ARG A C 1
ATOM 620 O O . ARG A 1 79 ? -5.092 6.008 -7.620 1.00 90.31 79 ARG A O 1
ATOM 627 N N . LEU A 1 80 ? -3.370 5.596 -9.001 1.00 87.62 80 LEU A N 1
ATOM 628 C CA . LEU A 1 80 ? -3.699 4.191 -9.246 1.00 87.62 80 LEU A CA 1
ATOM 629 C C . LEU A 1 80 ? -3.639 3.370 -7.959 1.00 87.62 80 LEU A C 1
ATOM 631 O O . LEU A 1 80 ? -4.599 2.678 -7.627 1.00 87.62 80 LEU A O 1
ATOM 635 N N . MET A 1 81 ? -2.545 3.478 -7.204 1.00 91.31 81 MET A N 1
ATOM 636 C CA . MET A 1 81 ? -2.423 2.789 -5.918 1.00 91.31 81 MET A CA 1
ATOM 637 C C . MET A 1 81 ? -3.532 3.200 -4.945 1.00 91.31 81 MET A C 1
ATOM 639 O O . MET A 1 81 ? -4.136 2.344 -4.302 1.00 91.31 81 MET A O 1
ATOM 643 N N . ALA A 1 82 ? -3.845 4.495 -4.874 1.00 93.88 82 ALA A N 1
ATOM 644 C CA . ALA A 1 82 ? -4.929 5.012 -4.050 1.00 93.88 82 ALA A CA 1
ATOM 645 C C . ALA A 1 82 ? -6.298 4.456 -4.481 1.00 93.88 82 ALA A C 1
ATOM 647 O O . ALA A 1 82 ? -7.116 4.083 -3.640 1.00 93.88 82 ALA A O 1
ATOM 648 N N . MET A 1 83 ? -6.540 4.328 -5.790 1.00 91.75 83 MET A N 1
ATOM 649 C CA . MET A 1 83 ? -7.755 3.717 -6.335 1.00 91.75 83 MET A CA 1
ATOM 650 C C . MET A 1 83 ? -7.874 2.238 -5.945 1.00 91.75 83 MET A C 1
ATOM 652 O O . MET A 1 83 ? -8.962 1.803 -5.557 1.00 91.75 83 MET A O 1
ATOM 656 N N . LEU A 1 84 ? -6.774 1.482 -5.999 1.00 92.06 84 LEU A N 1
ATOM 657 C CA . LEU A 1 84 ? -6.728 0.077 -5.578 1.00 92.06 84 LEU A CA 1
ATOM 658 C C . LEU A 1 84 ? -6.975 -0.080 -4.068 1.00 92.06 84 LEU A C 1
ATOM 660 O O . LEU A 1 84 ? -7.630 -1.032 -3.656 1.00 92.06 84 LEU A O 1
ATOM 664 N N . LEU A 1 85 ? -6.522 0.873 -3.249 1.00 94.81 85 LEU A N 1
ATOM 665 C CA . LEU A 1 85 ? -6.797 0.913 -1.805 1.00 94.81 85 LEU A CA 1
ATOM 666 C C . LEU A 1 85 ? -8.176 1.492 -1.454 1.00 94.81 85 LEU A C 1
ATOM 668 O O . LEU A 1 85 ? -8.546 1.534 -0.282 1.00 94.81 85 LEU A O 1
ATOM 672 N N . SER A 1 86 ? -8.951 1.963 -2.432 1.00 94.31 86 SER A N 1
ATOM 673 C CA . SER A 1 86 ? -10.258 2.552 -2.146 1.00 94.31 86 SER A CA 1
ATOM 674 C C . SER A 1 86 ? -11.232 1.503 -1.605 1.00 94.31 86 SER A C 1
ATOM 676 O O . SER A 1 86 ? -11.321 0.385 -2.117 1.00 94.31 86 SER A O 1
ATOM 678 N N . ALA A 1 87 ? -12.054 1.896 -0.627 1.00 92.19 87 ALA A N 1
ATOM 679 C CA . ALA A 1 87 ? -13.073 1.021 -0.045 1.00 92.19 87 ALA A CA 1
ATOM 680 C C . ALA A 1 87 ? -13.992 0.389 -1.108 1.00 92.19 87 ALA A C 1
ATOM 682 O O . ALA A 1 87 ? -14.376 -0.772 -0.994 1.00 92.19 87 ALA A O 1
ATOM 683 N N . ARG A 1 88 ? -14.300 1.125 -2.187 1.00 91.81 88 ARG A N 1
ATOM 684 C CA . ARG A 1 88 ? -15.087 0.609 -3.316 1.00 91.81 88 ARG A CA 1
ATOM 685 C C . ARG A 1 88 ? -14.368 -0.525 -4.047 1.00 91.81 88 ARG A C 1
ATOM 687 O O . ARG A 1 88 ? -15.009 -1.521 -4.380 1.00 91.81 88 ARG A O 1
ATOM 694 N N . HIS A 1 89 ? -13.074 -0.371 -4.333 1.00 92.12 89 HIS A N 1
ATOM 695 C CA . HIS A 1 89 ? -12.301 -1.413 -5.004 1.00 92.12 89 HIS A CA 1
ATOM 696 C C . HIS A 1 89 ? -12.178 -2.652 -4.115 1.00 92.12 89 HIS A C 1
ATOM 698 O O . HIS A 1 89 ? -12.500 -3.748 -4.567 1.00 92.12 89 HIS A O 1
ATOM 704 N N . LEU A 1 90 ? -11.826 -2.474 -2.840 1.00 93.62 90 LEU A N 1
ATOM 705 C CA . LEU A 1 90 ? -11.685 -3.582 -1.893 1.00 93.62 90 LEU A CA 1
ATOM 706 C C . LEU A 1 90 ? -13.008 -4.317 -1.651 1.00 93.62 90 LEU A C 1
ATOM 708 O O . LEU A 1 90 ? -13.040 -5.544 -1.669 1.00 93.62 90 LEU A O 1
ATOM 712 N N . ALA A 1 91 ? -14.126 -3.597 -1.529 1.00 92.50 91 ALA A N 1
ATOM 713 C CA . ALA A 1 91 ? -15.447 -4.213 -1.409 1.00 92.50 91 ALA A CA 1
ATOM 714 C C . ALA A 1 91 ? -15.835 -5.019 -2.659 1.00 92.50 91 ALA A C 1
ATOM 716 O O . ALA A 1 91 ? -16.518 -6.037 -2.552 1.00 92.50 91 ALA A O 1
ATOM 717 N N . ASN A 1 92 ? -15.415 -4.582 -3.849 1.00 91.31 92 ASN A N 1
ATOM 718 C CA . ASN A 1 92 ? -15.611 -5.361 -5.068 1.00 91.31 92 ASN A CA 1
ATOM 719 C C . ASN A 1 92 ? -14.699 -6.585 -5.091 1.00 91.31 92 ASN A C 1
ATOM 721 O O . ASN A 1 92 ? -15.185 -7.672 -5.378 1.00 91.31 92 ASN A O 1
ATOM 725 N N . LEU A 1 93 ? -13.422 -6.431 -4.739 1.00 92.62 93 LEU A N 1
ATOM 726 C CA . LEU A 1 93 ? -12.450 -7.519 -4.650 1.00 92.62 93 LEU A CA 1
ATOM 727 C C . LEU A 1 93 ? -12.900 -8.618 -3.676 1.00 92.62 93 LEU A C 1
ATOM 729 O O . LEU A 1 93 ? -12.797 -9.801 -3.991 1.00 92.62 93 LEU A O 1
ATOM 733 N N . GLY A 1 94 ? -13.497 -8.237 -2.545 1.00 93.31 94 GLY A N 1
ATOM 734 C CA . GLY A 1 94 ? -14.051 -9.173 -1.564 1.00 93.31 94 GLY A CA 1
ATOM 735 C C . GLY A 1 94 ? -15.194 -10.046 -2.094 1.00 93.31 94 GLY A C 1
ATOM 736 O O . GLY A 1 94 ? -15.442 -11.111 -1.541 1.00 93.31 94 GLY A O 1
ATOM 737 N N . LYS A 1 95 ? -15.869 -9.641 -3.180 1.00 93.12 95 LYS A N 1
ATOM 738 C CA . LYS A 1 95 ? -16.922 -10.441 -3.838 1.00 93.12 95 LYS A CA 1
ATOM 739 C C . LYS A 1 95 ? -16.366 -11.474 -4.818 1.00 93.12 95 LYS A C 1
ATOM 741 O O . LYS A 1 95 ? -17.107 -12.352 -5.252 1.00 93.12 95 LYS A O 1
ATOM 746 N N . TRP A 1 96 ? -15.100 -11.352 -5.216 1.00 93.25 96 TRP A N 1
ATOM 747 C CA . TRP A 1 96 ? -14.469 -12.312 -6.117 1.00 93.25 96 TRP A CA 1
ATOM 748 C C . TRP A 1 96 ? -14.064 -13.587 -5.361 1.00 93.25 96 TRP A C 1
ATOM 750 O O . TRP A 1 96 ? -13.660 -13.495 -4.203 1.00 93.25 96 TRP A O 1
ATOM 760 N N . PRO A 1 97 ? -14.103 -14.770 -6.000 1.00 93.38 97 PRO A N 1
ATOM 761 C CA . PRO A 1 97 ? -13.635 -16.004 -5.374 1.00 93.38 97 PRO A CA 1
ATOM 762 C C . PRO A 1 97 ? -12.136 -15.968 -5.039 1.00 93.38 97 PRO A C 1
ATOM 764 O O . PRO A 1 97 ? -11.322 -15.471 -5.821 1.00 93.38 97 PRO A O 1
ATOM 767 N N . GLU A 1 98 ? -11.744 -16.583 -3.923 1.00 92.44 98 GLU A N 1
ATOM 768 C CA . GLU A 1 98 ? -10.338 -16.638 -3.489 1.00 92.44 98 GLU A CA 1
ATOM 769 C C . GLU A 1 98 ? -9.423 -17.341 -4.506 1.00 92.44 98 GLU A C 1
ATOM 771 O O . GLU A 1 98 ? -8.302 -16.897 -4.748 1.00 92.44 98 GLU A O 1
ATOM 776 N N . VAL A 1 99 ? -9.917 -18.381 -5.192 1.00 89.38 99 VAL A N 1
ATOM 777 C CA . VAL A 1 99 ? -9.155 -19.137 -6.211 1.00 89.38 99 VAL A CA 1
ATOM 778 C C . VAL A 1 99 ? -8.662 -18.266 -7.380 1.00 89.38 99 VAL A C 1
ATOM 780 O O . VAL A 1 99 ? -7.635 -18.563 -8.000 1.00 89.38 99 VAL A O 1
ATOM 783 N N . VAL A 1 100 ? -9.351 -17.153 -7.655 1.00 88.00 100 VAL A N 1
ATOM 784 C CA . VAL A 1 100 ? -8.972 -16.158 -8.674 1.00 88.00 100 VAL A CA 1
ATOM 785 C C . VAL A 1 100 ? -8.360 -14.889 -8.069 1.00 88.00 100 VAL A C 1
ATOM 787 O O . VAL A 1 100 ? -8.285 -13.865 -8.743 1.00 88.00 100 VAL A O 1
ATOM 790 N N . GLY A 1 101 ? -7.885 -14.954 -6.821 1.00 89.00 101 GLY A N 1
ATOM 791 C CA . GLY A 1 101 ? -7.202 -13.855 -6.132 1.00 89.00 101 GLY A CA 1
ATOM 792 C C . GLY A 1 101 ? -8.133 -12.830 -5.479 1.00 89.00 101 GLY A C 1
ATOM 793 O O . GLY A 1 101 ? -7.681 -11.732 -5.170 1.00 89.00 101 GLY A O 1
ATOM 794 N N . GLY A 1 102 ? -9.419 -13.155 -5.319 1.00 91.62 102 GLY A N 1
ATOM 795 C CA . GLY A 1 102 ? -10.402 -12.336 -4.609 1.00 91.62 102 GLY A CA 1
ATOM 796 C C . GLY A 1 102 ? -10.511 -12.648 -3.116 1.00 91.62 102 GLY A C 1
ATOM 797 O O . GLY A 1 102 ? -9.630 -13.274 -2.526 1.00 91.62 102 GLY A O 1
ATOM 798 N N . GLY A 1 103 ? -11.620 -12.224 -2.511 1.00 93.06 103 GLY A N 1
ATOM 799 C CA . GLY A 1 103 ? -11.941 -12.506 -1.113 1.00 93.06 103 GLY A CA 1
ATOM 800 C C . GLY A 1 103 ? -11.044 -11.762 -0.121 1.00 93.06 103 GLY A C 1
ATOM 801 O O . GLY A 1 103 ? -10.323 -10.827 -0.479 1.00 93.06 103 GLY A O 1
ATOM 802 N N . VAL A 1 104 ? -11.094 -12.178 1.146 1.00 92.06 104 VAL A N 1
ATOM 803 C CA . VAL A 1 104 ? -10.336 -11.540 2.239 1.00 92.06 104 VAL A CA 1
ATOM 804 C C . VAL A 1 104 ? -8.828 -11.691 2.019 1.00 92.06 104 VAL A C 1
ATOM 806 O O . VAL A 1 104 ? -8.086 -10.716 2.130 1.00 92.06 104 VAL A O 1
ATOM 809 N N . GLN A 1 105 ? -8.387 -12.878 1.594 1.00 92.50 105 GLN A N 1
ATOM 810 C CA . GLN A 1 105 ? -6.981 -13.156 1.275 1.00 92.50 105 GLN A CA 1
ATOM 811 C C . GLN A 1 105 ? -6.456 -12.288 0.119 1.00 92.50 105 GLN A C 1
ATOM 813 O O . GLN A 1 105 ? -5.327 -11.787 0.161 1.00 92.50 105 GLN A O 1
ATOM 818 N N . GLY A 1 106 ? -7.286 -12.060 -0.905 1.00 93.88 106 GLY A N 1
ATOM 819 C CA . GLY A 1 106 ? -6.975 -11.154 -2.009 1.00 93.88 106 GLY A CA 1
ATOM 820 C C . GLY A 1 106 ? -6.808 -9.706 -1.551 1.00 93.88 106 GLY A C 1
ATOM 821 O O . GLY A 1 106 ? -5.820 -9.062 -1.908 1.00 93.88 106 GLY A O 1
ATOM 822 N N . ILE A 1 107 ? -7.727 -9.213 -0.711 1.00 94.75 107 ILE A N 1
ATOM 823 C CA . ILE A 1 107 ? -7.658 -7.869 -0.110 1.00 94.75 107 ILE A CA 1
ATOM 824 C C . ILE A 1 107 ? -6.366 -7.705 0.694 1.00 94.75 107 ILE A C 1
ATOM 826 O O . ILE A 1 107 ? -5.616 -6.756 0.463 1.00 94.75 107 ILE A O 1
ATOM 830 N N . GLN A 1 108 ? -6.062 -8.644 1.590 1.00 94.81 108 GLN A N 1
ATOM 831 C CA . GLN A 1 108 ? -4.846 -8.612 2.409 1.00 94.81 108 GLN A CA 1
ATOM 832 C C . GLN A 1 108 ? -3.582 -8.592 1.565 1.00 94.81 108 GLN A C 1
ATOM 834 O O . GLN A 1 108 ? -2.684 -7.788 1.819 1.00 94.81 108 GLN A O 1
ATOM 839 N N . SER A 1 109 ? -3.520 -9.456 0.551 1.00 94.25 109 SER A N 1
ATOM 840 C CA . SER A 1 109 ? -2.378 -9.541 -0.357 1.00 94.25 109 SER A CA 1
ATOM 841 C C . SER A 1 109 ? -2.188 -8.234 -1.123 1.00 94.25 109 SER A C 1
ATOM 843 O O . SER A 1 109 ? -1.068 -7.733 -1.206 1.00 94.25 109 SER A O 1
ATOM 845 N N . LEU A 1 110 ? -3.274 -7.649 -1.636 1.00 95.06 110 LEU A N 1
ATOM 846 C CA . LEU A 1 110 ? -3.246 -6.389 -2.376 1.00 95.06 110 LEU A CA 1
ATOM 847 C C . LEU A 1 110 ? -2.764 -5.233 -1.493 1.00 95.06 110 LEU A C 1
ATOM 849 O O . LEU A 1 110 ? -1.809 -4.545 -1.858 1.00 95.06 110 LEU A O 1
ATOM 853 N N . VAL A 1 111 ? -3.385 -5.050 -0.322 1.00 95.81 111 VAL A N 1
ATOM 854 C CA . VAL A 1 111 ? -3.010 -3.987 0.622 1.00 95.81 111 VAL A CA 1
ATOM 855 C C . VAL A 1 111 ? -1.558 -4.164 1.054 1.00 95.81 111 VAL A C 1
ATOM 857 O O . VAL A 1 111 ? -0.768 -3.228 0.964 1.00 95.81 111 VAL A O 1
ATOM 860 N N . SER A 1 112 ? -1.163 -5.378 1.436 1.00 94.62 112 SER A N 1
ATOM 861 C CA . SER A 1 112 ? 0.203 -5.663 1.874 1.00 94.62 112 SER A CA 1
ATOM 862 C C . SER A 1 112 ? 1.230 -5.385 0.778 1.00 94.62 112 SER A C 1
ATOM 864 O O . SER A 1 112 ? 2.251 -4.757 1.046 1.00 94.62 112 SER A O 1
ATOM 866 N N . LEU A 1 113 ? 0.983 -5.816 -0.465 1.00 94.12 113 LEU A N 1
ATOM 867 C CA . LEU A 1 113 ? 1.903 -5.576 -1.580 1.00 94.12 113 LEU A CA 1
ATOM 868 C C . LEU A 1 113 ? 2.051 -4.084 -1.884 1.00 94.12 113 LEU A C 1
ATOM 870 O O . LEU A 1 113 ? 3.181 -3.616 -2.019 1.00 94.12 113 LEU A O 1
ATOM 874 N N . LEU A 1 114 ? 0.945 -3.340 -1.942 1.00 94.25 114 LEU A N 1
ATOM 875 C CA . LEU A 1 114 ? 0.965 -1.895 -2.181 1.00 94.25 114 LEU A CA 1
ATOM 876 C C . LEU A 1 114 ? 1.727 -1.154 -1.085 1.00 94.25 114 LEU A C 1
ATOM 878 O O . LEU A 1 114 ? 2.605 -0.345 -1.376 1.00 94.25 114 LEU A O 1
ATOM 882 N N . LEU A 1 115 ? 1.448 -1.470 0.177 1.00 94.81 115 LEU A N 1
ATOM 883 C CA . LEU A 1 115 ? 2.118 -0.819 1.296 1.00 94.81 115 LEU A CA 1
ATOM 884 C C . LEU A 1 115 ? 3.584 -1.226 1.412 1.00 94.81 115 LEU A C 1
ATOM 886 O O . LEU A 1 115 ? 4.406 -0.382 1.750 1.00 94.81 115 LEU A O 1
ATOM 890 N N . MET A 1 116 ? 3.957 -2.459 1.066 1.00 91.88 116 MET A N 1
ATOM 891 C CA . MET A 1 116 ? 5.367 -2.861 0.982 1.00 91.88 116 MET A CA 1
ATOM 892 C C . MET A 1 116 ? 6.116 -2.155 -0.152 1.00 91.88 116 MET A C 1
ATOM 894 O O . MET A 1 116 ? 7.281 -1.803 0.028 1.00 91.88 116 MET A O 1
ATOM 898 N N . ILE A 1 117 ? 5.468 -1.945 -1.302 1.00 90.44 117 ILE A N 1
ATOM 899 C CA . ILE A 1 117 ? 6.010 -1.152 -2.414 1.00 90.44 117 ILE A CA 1
ATOM 900 C C . ILE A 1 117 ? 6.254 0.282 -1.949 1.00 90.44 117 ILE A C 1
ATOM 902 O O . ILE A 1 117 ? 7.367 0.788 -2.082 1.00 90.44 117 ILE A O 1
ATOM 906 N N . LEU A 1 118 ? 5.237 0.905 -1.350 1.00 91.50 118 LEU A N 1
ATOM 907 C CA . LEU A 1 118 ? 5.328 2.273 -0.862 1.00 91.50 118 LEU A CA 1
ATOM 908 C C . LEU A 1 118 ? 6.377 2.396 0.234 1.00 91.50 118 LEU A C 1
ATOM 910 O O . LEU A 1 118 ? 7.222 3.263 0.128 1.00 91.50 118 LEU A O 1
ATOM 914 N N . SER A 1 119 ? 6.405 1.493 1.214 1.00 90.12 119 SER A N 1
ATOM 915 C CA . SER A 1 119 ? 7.326 1.529 2.363 1.00 90.12 119 SER A CA 1
ATOM 916 C C . SER A 1 119 ? 8.794 1.296 2.001 1.00 90.12 119 SER A C 1
ATOM 918 O O . SER A 1 119 ? 9.676 1.528 2.830 1.00 90.12 119 SER A O 1
ATOM 920 N N . LYS A 1 120 ? 9.086 0.807 0.792 1.00 86.75 120 LYS A N 1
ATOM 921 C CA . LYS A 1 120 ? 10.434 0.378 0.410 1.00 86.75 120 LYS A CA 1
ATOM 922 C C . LYS A 1 120 ? 11.505 1.470 0.530 1.00 86.75 120 LYS A C 1
ATOM 924 O O . LYS A 1 120 ? 12.576 1.143 1.037 1.00 86.75 120 LYS A O 1
ATOM 929 N N . PRO A 1 121 ? 11.270 2.735 0.148 1.00 85.62 121 PRO A N 1
ATOM 930 C CA . PRO A 1 121 ? 12.279 3.785 0.266 1.00 85.62 121 PRO A CA 1
ATOM 931 C C . PRO A 1 121 ? 12.663 4.129 1.713 1.00 85.62 121 PRO A C 1
ATOM 933 O O . PRO A 1 121 ? 13.730 4.681 1.947 1.00 85.62 121 PRO A O 1
ATOM 936 N N . TRP A 1 122 ? 11.832 3.758 2.693 1.00 82.56 122 TRP A N 1
ATOM 937 C CA . TRP A 1 122 ? 12.156 3.862 4.120 1.00 82.56 122 TRP A CA 1
ATOM 938 C C . TRP A 1 122 ? 12.963 2.662 4.654 1.00 82.56 122 TRP A C 1
ATOM 940 O O . TRP A 1 122 ? 13.222 2.576 5.854 1.00 82.56 122 TRP A O 1
ATOM 950 N N . SER A 1 123 ? 13.289 1.671 3.821 1.00 77.31 123 SER A N 1
ATOM 951 C CA . SER A 1 123 ? 14.063 0.494 4.226 1.00 77.31 123 SER A CA 1
ATOM 952 C C . SER A 1 123 ? 15.557 0.752 4.032 1.00 77.31 123 SER A C 1
ATOM 954 O O . SER A 1 123 ? 16.023 0.940 2.914 1.00 77.31 123 SER A O 1
ATOM 956 N N . THR A 1 124 ? 16.315 0.685 5.126 1.00 60.78 124 THR A N 1
ATOM 957 C CA . THR A 1 124 ? 17.781 0.836 5.172 1.00 60.78 124 THR A CA 1
ATOM 958 C C . THR A 1 124 ? 18.542 -0.429 4.756 1.00 60.78 124 THR A C 1
ATOM 960 O O . THR A 1 124 ? 19.760 -0.495 4.865 1.00 60.78 124 THR A O 1
ATOM 963 N N . SER A 1 125 ? 17.843 -1.471 4.293 1.00 55.00 125 SER A N 1
ATOM 964 C CA . SER A 1 125 ? 18.408 -2.815 4.094 1.00 55.00 125 SER A CA 1
ATOM 965 C C . SER A 1 125 ? 19.303 -2.966 2.851 1.00 55.00 125 SER A C 1
ATOM 967 O O . SER A 1 125 ? 19.694 -4.081 2.517 1.00 55.00 125 SER A O 1
ATOM 969 N N . GLY A 1 126 ? 19.619 -1.878 2.148 1.00 52.75 126 GLY A N 1
ATOM 970 C CA . GLY A 1 126 ? 20.643 -1.830 1.104 1.00 52.75 126 GLY A CA 1
ATOM 971 C C . GLY A 1 126 ? 21.665 -0.762 1.472 1.00 52.75 126 GLY A C 1
ATOM 972 O O . GLY A 1 126 ? 21.280 0.264 2.014 1.00 52.75 126 GLY A O 1
ATOM 973 N N . ALA A 1 127 ? 22.945 -0.995 1.180 1.00 46.31 127 ALA A N 1
ATOM 974 C CA . ALA A 1 127 ? 24.103 -0.172 1.563 1.00 46.31 127 ALA A CA 1
ATOM 975 C C . ALA A 1 127 ? 24.131 1.281 1.015 1.00 46.31 127 ALA A C 1
ATOM 977 O O . ALA A 1 127 ? 25.197 1.880 0.908 1.00 46.31 127 ALA A O 1
ATOM 978 N N . GLY A 1 128 ? 22.987 1.845 0.625 1.00 58.16 128 GLY A N 1
ATOM 979 C CA . GLY A 1 128 ? 22.842 3.228 0.198 1.00 58.16 128 GLY A CA 1
ATOM 980 C C . GLY A 1 128 ? 22.175 4.071 1.278 1.00 58.16 128 GLY A C 1
ATOM 981 O O . GLY A 1 128 ? 21.207 3.644 1.903 1.00 58.16 128 GLY A O 1
ATOM 982 N N . GLU A 1 129 ? 22.673 5.291 1.453 1.00 65.25 129 GLU A N 1
ATOM 983 C CA . GLU A 1 129 ? 22.037 6.309 2.288 1.00 65.25 129 GLU A CA 1
ATOM 984 C C . GLU A 1 129 ? 20.577 6.526 1.880 1.00 65.25 129 GLU A C 1
ATOM 986 O O . GLU A 1 129 ? 20.240 6.523 0.685 1.00 65.25 129 GLU A O 1
ATOM 991 N N . VAL A 1 130 ? 19.721 6.731 2.880 1.00 74.12 130 VAL A N 1
ATOM 992 C CA . VAL A 1 130 ? 18.330 7.135 2.688 1.00 74.12 130 VAL A CA 1
ATOM 993 C C . VAL A 1 130 ? 18.309 8.481 1.960 1.00 74.12 130 VAL A C 1
ATOM 995 O O . VAL A 1 130 ? 18.947 9.439 2.383 1.00 74.12 130 VAL A O 1
ATOM 998 N N . ASP A 1 131 ? 17.598 8.539 0.837 1.00 85.56 131 ASP A N 1
ATOM 999 C CA . ASP A 1 131 ? 17.413 9.766 0.061 1.00 85.56 131 ASP A CA 1
ATOM 1000 C C . ASP A 1 131 ? 16.280 10.589 0.694 1.00 85.56 131 ASP A C 1
ATOM 1002 O O . ASP A 1 131 ? 15.101 10.392 0.388 1.00 85.56 131 ASP A O 1
ATOM 1006 N N . GLU A 1 132 ? 16.631 11.453 1.649 1.00 88.25 132 GLU A N 1
ATOM 1007 C CA . GLU A 1 132 ? 15.650 12.255 2.393 1.00 88.25 132 GLU A CA 1
ATOM 1008 C C . GLU A 1 132 ? 14.898 13.253 1.503 1.00 88.25 132 GLU A C 1
ATOM 1010 O O . GLU A 1 132 ? 13.704 13.467 1.715 1.00 88.25 132 GLU A O 1
ATOM 1015 N N . ASP A 1 133 ? 15.533 13.800 0.461 1.00 90.19 133 ASP A N 1
ATOM 1016 C CA . ASP A 1 133 ? 14.873 14.697 -0.497 1.00 90.19 133 ASP A CA 1
ATOM 1017 C C . ASP A 1 133 ? 13.770 13.968 -1.266 1.00 90.19 133 ASP A C 1
ATOM 1019 O O . ASP A 1 133 ? 12.662 14.487 -1.464 1.00 90.19 133 ASP A O 1
ATOM 1023 N N . PHE A 1 134 ? 14.053 12.739 -1.698 1.00 89.62 134 PHE A N 1
ATOM 1024 C CA . PHE A 1 134 ? 13.048 11.871 -2.289 1.00 89.62 134 PHE A CA 1
ATOM 1025 C C . PHE A 1 134 ? 11.940 11.524 -1.288 1.00 89.62 134 PHE A C 1
ATOM 1027 O O . PHE A 1 134 ? 10.759 11.632 -1.629 1.00 89.62 134 PHE A O 1
ATOM 1034 N N . LEU A 1 135 ? 12.290 11.131 -0.058 1.00 90.62 135 LEU A N 1
ATOM 1035 C CA . LEU A 1 135 ? 11.302 10.772 0.960 1.00 90.62 135 LEU A CA 1
ATOM 1036 C C . LEU A 1 135 ? 10.391 11.944 1.318 1.00 90.62 135 LEU A C 1
ATOM 1038 O O . LEU A 1 135 ? 9.188 11.740 1.467 1.00 90.62 135 LEU A O 1
ATOM 1042 N N . ALA A 1 136 ? 10.923 13.161 1.413 1.00 92.06 136 ALA A N 1
ATOM 1043 C CA . ALA A 1 136 ? 10.133 14.364 1.635 1.00 92.06 136 ALA A CA 1
ATOM 1044 C C . ALA A 1 136 ? 9.110 14.569 0.506 1.00 92.06 136 ALA A C 1
ATOM 1046 O O . ALA A 1 136 ? 7.920 14.742 0.774 1.00 92.06 136 ALA A O 1
ATOM 1047 N N . LYS A 1 137 ? 9.535 14.449 -0.760 1.00 94.12 137 LYS A N 1
ATOM 1048 C CA . LYS A 1 137 ? 8.632 14.545 -1.923 1.00 94.12 137 LYS A CA 1
ATOM 1049 C C . LYS A 1 137 ? 7.576 13.442 -1.926 1.00 94.12 137 LYS A C 1
ATOM 1051 O O . LYS A 1 137 ? 6.409 13.717 -2.204 1.00 94.12 137 LYS A O 1
ATOM 1056 N N . LEU A 1 138 ? 7.964 12.207 -1.607 1.00 93.25 138 LEU A N 1
ATOM 1057 C CA . LEU A 1 138 ? 7.040 11.078 -1.532 1.00 93.25 138 LEU A CA 1
ATOM 1058 C C . LEU A 1 138 ? 6.006 11.297 -0.424 1.00 93.25 138 LEU A C 1
ATOM 1060 O O . LEU A 1 138 ? 4.816 11.123 -0.668 1.00 93.25 138 LEU A O 1
ATOM 1064 N N . ARG A 1 139 ? 6.432 11.738 0.766 1.00 94.00 139 ARG A N 1
ATOM 1065 C CA . ARG A 1 139 ? 5.538 12.082 1.881 1.00 94.00 139 ARG A CA 1
ATOM 1066 C C . ARG A 1 139 ? 4.553 13.178 1.474 1.00 94.00 139 ARG A C 1
ATOM 1068 O O . ARG A 1 139 ? 3.363 13.004 1.687 1.00 94.00 139 ARG A O 1
ATOM 1075 N N . GLU A 1 140 ? 4.978 14.261 0.835 1.00 94.81 140 GLU A N 1
ATOM 1076 C CA . GLU A 1 140 ? 4.028 15.299 0.398 1.00 94.81 140 GLU A CA 1
ATOM 1077 C C . GLU A 1 140 ? 2.988 14.757 -0.599 1.00 94.81 140 GLU A C 1
ATOM 1079 O O . GLU A 1 140 ? 1.794 15.044 -0.495 1.00 94.81 140 GLU A O 1
ATOM 1084 N N . ARG A 1 141 ? 3.408 13.891 -1.528 1.00 95.12 141 ARG A N 1
ATOM 1085 C CA . ARG A 1 141 ? 2.490 13.265 -2.491 1.00 95.12 141 ARG A CA 1
ATOM 1086 C C . ARG A 1 141 ? 1.518 12.288 -1.828 1.00 95.12 141 ARG A C 1
ATOM 1088 O O . ARG A 1 141 ? 0.330 12.313 -2.137 1.00 95.12 141 ARG A O 1
ATOM 1095 N N . LEU A 1 142 ? 1.984 11.450 -0.905 1.00 95.75 142 LEU A N 1
ATOM 1096 C CA . LEU A 1 142 ? 1.120 10.514 -0.176 1.00 95.75 142 LEU A CA 1
ATOM 1097 C C . LEU A 1 142 ? 0.072 11.239 0.674 1.00 95.75 142 LEU A C 1
ATOM 1099 O O . LEU A 1 142 ? -1.071 10.782 0.758 1.00 95.75 142 LEU A O 1
ATOM 1103 N N . PHE A 1 143 ? 0.439 12.385 1.250 1.00 95.50 143 PHE A N 1
ATOM 1104 C CA . PHE A 1 143 ? -0.493 13.244 1.969 1.00 95.50 143 PHE A CA 1
ATOM 1105 C C . PHE A 1 143 ? -1.575 13.790 1.028 1.00 95.50 143 PHE A C 1
ATOM 1107 O O . PHE A 1 143 ? -2.763 13.646 1.317 1.00 95.50 143 PHE A O 1
ATOM 1114 N N . ALA A 1 144 ? -1.182 14.322 -0.137 1.00 95.31 144 ALA A N 1
ATOM 1115 C CA . ALA A 1 144 ? -2.109 14.849 -1.144 1.00 95.31 144 ALA A CA 1
ATOM 1116 C C . ALA A 1 144 ? -3.114 13.798 -1.661 1.00 95.31 144 ALA A C 1
ATOM 1118 O O . ALA A 1 144 ? -4.263 14.127 -1.951 1.00 95.31 144 ALA A O 1
ATOM 1119 N N . HIS A 1 145 ? -2.707 12.526 -1.725 1.00 94.94 145 HIS A N 1
ATOM 1120 C CA . HIS A 1 145 ? -3.558 11.399 -2.133 1.00 94.94 145 HIS A CA 1
ATOM 1121 C C . HIS A 1 145 ? -4.312 10.723 -0.968 1.00 94.94 145 HIS A C 1
ATOM 1123 O O . HIS A 1 145 ? -4.969 9.704 -1.173 1.00 94.94 145 HIS A O 1
ATOM 1129 N N . ASN A 1 146 ? -4.268 11.282 0.248 1.00 95.50 146 ASN A N 1
ATOM 1130 C CA . ASN A 1 146 ? -4.978 10.787 1.438 1.00 95.50 146 ASN A CA 1
ATOM 1131 C C . ASN A 1 146 ? -4.671 9.323 1.810 1.00 95.50 146 ASN A C 1
ATOM 1133 O O . ASN A 1 146 ? -5.554 8.588 2.265 1.00 95.50 146 ASN A O 1
ATOM 1137 N N . PHE A 1 147 ? -3.415 8.886 1.660 1.00 96.25 147 PHE A N 1
ATOM 1138 C CA . PHE A 1 147 ? -3.042 7.490 1.919 1.00 96.25 147 PHE A CA 1
ATOM 1139 C C . PHE A 1 147 ? -3.331 7.030 3.351 1.00 96.25 147 PHE A C 1
ATOM 1141 O O . PHE A 1 147 ? -3.753 5.892 3.533 1.00 96.25 147 PHE A O 1
ATOM 1148 N N . VAL A 1 148 ? -3.196 7.897 4.362 1.00 96.50 148 VAL A N 1
ATOM 1149 C CA . VAL A 1 148 ? -3.565 7.537 5.745 1.00 96.50 148 VAL A CA 1
ATOM 1150 C C . VAL A 1 148 ? -5.041 7.173 5.842 1.00 96.50 148 VAL A C 1
ATOM 1152 O O . VAL A 1 148 ? -5.370 6.121 6.382 1.00 96.50 148 VAL A O 1
ATOM 1155 N N . SER A 1 149 ? -5.931 7.980 5.259 1.00 95.69 149 SER A N 1
ATOM 1156 C CA . SER A 1 149 ? -7.368 7.691 5.272 1.00 95.69 149 SER A CA 1
ATOM 1157 C C . SER A 1 149 ? -7.692 6.379 4.557 1.00 95.69 149 SER A C 1
ATOM 1159 O O . SER A 1 149 ? -8.546 5.622 5.022 1.00 95.69 149 SER A O 1
ATOM 1161 N N . LEU A 1 150 ? -7.024 6.105 3.434 1.00 96.50 150 LEU A N 1
ATOM 1162 C CA . LEU A 1 150 ? -7.211 4.867 2.681 1.00 96.50 150 LEU A CA 1
ATOM 1163 C C . LEU A 1 150 ? -6.783 3.658 3.514 1.00 96.50 150 LEU A C 1
ATOM 1165 O O . LEU A 1 150 ? -7.575 2.737 3.700 1.00 96.50 150 LEU A O 1
ATOM 1169 N N . VAL A 1 151 ? -5.586 3.690 4.101 1.00 96.38 151 VAL A N 1
ATOM 1170 C CA . VAL A 1 151 ? -5.068 2.577 4.910 1.00 96.38 151 VAL A CA 1
ATOM 1171 C C . VAL A 1 151 ? -5.893 2.374 6.179 1.00 96.38 151 VAL A C 1
ATOM 1173 O O . VAL A 1 151 ? -6.250 1.242 6.491 1.00 96.38 151 VAL A O 1
ATOM 1176 N N . VAL A 1 152 ? -6.296 3.449 6.860 1.00 95.06 152 VAL A N 1
ATOM 1177 C CA . VAL A 1 152 ? -7.180 3.371 8.033 1.00 95.06 152 VAL A CA 1
ATOM 1178 C C . VAL A 1 152 ? -8.525 2.727 7.686 1.00 95.06 152 VAL A C 1
ATOM 1180 O O . VAL A 1 152 ? -9.052 1.943 8.475 1.00 95.06 152 VAL A O 1
ATOM 1183 N N . SER A 1 153 ? -9.074 2.997 6.497 1.00 93.25 153 SER A N 1
ATOM 1184 C CA . SER A 1 153 ? -10.306 2.342 6.038 1.00 93.25 153 SER A CA 1
ATOM 1185 C C . SER A 1 153 ? -10.135 0.843 5.754 1.00 93.25 153 SER A C 1
ATOM 1187 O O . SER A 1 153 ? -11.111 0.100 5.828 1.00 93.25 153 SER A O 1
ATOM 1189 N N . CYS A 1 154 ? -8.906 0.389 5.490 1.00 93.19 154 CYS A N 1
ATOM 1190 C CA . CYS A 1 154 ? -8.603 -1.016 5.225 1.00 93.19 154 CYS A CA 1
ATOM 1191 C C . CYS A 1 154 ? -8.484 -1.855 6.505 1.00 93.19 154 CYS A C 1
ATOM 1193 O O . CYS A 1 154 ? -8.701 -3.062 6.436 1.00 93.19 154 CYS A O 1
ATOM 1195 N N . ILE A 1 155 ? -8.156 -1.251 7.657 1.00 92.00 155 ILE A N 1
ATOM 1196 C CA . ILE A 1 155 ? -7.847 -1.971 8.911 1.00 92.00 155 ILE A CA 1
ATOM 1197 C C . ILE A 1 155 ? -8.948 -2.969 9.289 1.00 92.00 155 ILE A C 1
ATOM 1199 O O . ILE A 1 155 ? -8.647 -4.094 9.652 1.00 92.00 155 ILE A O 1
ATOM 1203 N N . GLU A 1 156 ? -10.221 -2.592 9.160 1.00 87.88 156 GLU A N 1
ATOM 1204 C CA . GLU A 1 156 ? -11.351 -3.456 9.546 1.00 87.88 156 GLU A CA 1
ATOM 1205 C C . GLU A 1 156 ? -11.647 -4.566 8.522 1.00 87.88 156 GLU A C 1
ATOM 1207 O O . GLU A 1 156 ? -12.422 -5.477 8.803 1.00 87.88 156 GLU A O 1
ATOM 1212 N N . THR A 1 157 ? -11.053 -4.489 7.327 1.00 87.62 157 THR A N 1
ATOM 1213 C CA . THR A 1 157 ? -11.255 -5.456 6.231 1.00 87.62 157 THR A CA 1
ATOM 1214 C C . THR A 1 157 ? -10.180 -6.540 6.170 1.00 87.62 157 THR A C 1
ATOM 1216 O O . THR A 1 157 ? -10.298 -7.481 5.387 1.00 87.62 157 THR A O 1
ATOM 1219 N N . ILE A 1 158 ? -9.130 -6.403 6.978 1.00 89.31 158 ILE A N 1
ATOM 1220 C CA . ILE A 1 158 ? -7.960 -7.277 7.014 1.00 89.31 158 ILE A CA 1
ATOM 1221 C C . ILE A 1 158 ? -8.027 -8.077 8.316 1.00 89.31 158 ILE A C 1
ATOM 1223 O O . ILE A 1 158 ? -8.359 -7.532 9.359 1.00 89.31 158 ILE A O 1
ATOM 1227 N N . ASP A 1 159 ? -7.743 -9.378 8.270 1.00 87.00 159 ASP A N 1
ATOM 1228 C CA . ASP A 1 159 ? -7.545 -10.163 9.494 1.00 87.00 159 ASP A CA 1
ATOM 1229 C C . ASP A 1 159 ? -6.283 -9.767 10.283 1.00 87.00 159 ASP A C 1
ATOM 1231 O O . ASP A 1 159 ? -5.415 -9.022 9.823 1.00 87.00 159 ASP A O 1
ATOM 1235 N N . SER A 1 160 ? -6.157 -10.367 11.466 1.00 80.62 160 SER A N 1
ATOM 1236 C CA . SER A 1 160 ? -5.027 -10.195 12.373 1.00 80.62 160 SER A CA 1
ATOM 1237 C C . SER A 1 160 ? -3.662 -10.476 11.746 1.00 80.62 160 SER A C 1
ATOM 1239 O O . SER A 1 160 ? -2.697 -9.802 12.084 1.00 80.62 160 SER A O 1
ATOM 1241 N N . GLN A 1 161 ? -3.544 -11.426 10.817 1.00 78.62 161 GLN A N 1
ATOM 1242 C CA . GLN A 1 161 ? -2.260 -11.770 10.197 1.00 78.62 161 GLN A CA 1
ATOM 1243 C C . GLN A 1 161 ? -1.797 -10.689 9.213 1.00 78.62 161 GLN A C 1
ATOM 1245 O O . GLN A 1 161 ? -0.598 -10.457 9.053 1.00 78.62 161 GLN A O 1
ATOM 1250 N N . GLY A 1 162 ? -2.740 -9.992 8.578 1.00 84.62 162 GLY A N 1
ATOM 1251 C CA . GLY A 1 162 ? -2.452 -8.930 7.618 1.00 84.62 162 GLY A CA 1
ATOM 1252 C C . GLY A 1 162 ? -2.242 -7.536 8.222 1.00 84.62 162 GLY A C 1
ATOM 1253 O O . GLY A 1 162 ? -1.841 -6.635 7.488 1.00 84.62 162 GLY A O 1
ATOM 1254 N N . LEU A 1 163 ? -2.495 -7.321 9.522 1.00 90.75 163 LEU A N 1
ATOM 1255 C CA . LEU A 1 163 ? -2.463 -5.981 10.141 1.00 90.75 163 LEU A CA 1
ATOM 1256 C C . LEU A 1 163 ? -1.062 -5.374 10.283 1.00 90.75 163 LEU A C 1
ATOM 1258 O O . LEU A 1 163 ? -0.931 -4.150 10.299 1.00 90.75 163 LEU A O 1
ATOM 1262 N N . SER A 1 164 ? -0.014 -6.197 10.366 1.00 90.56 164 SER A N 1
ATOM 1263 C CA . SER A 1 164 ? 1.346 -5.711 10.640 1.00 90.56 164 SER A CA 1
ATOM 1264 C C . SER A 1 164 ? 1.833 -4.690 9.604 1.00 90.56 164 SER A C 1
ATOM 1266 O O . SER A 1 164 ? 2.386 -3.655 9.966 1.00 90.56 164 SER A O 1
ATOM 1268 N N . VAL A 1 165 ? 1.589 -4.929 8.312 1.00 92.12 165 VAL A N 1
ATOM 1269 C CA . VAL A 1 165 ? 2.076 -4.042 7.242 1.00 92.12 165 VAL A CA 1
ATOM 1270 C C . VAL A 1 165 ? 1.346 -2.684 7.238 1.00 92.12 165 VAL A C 1
ATOM 1272 O O . VAL A 1 165 ? 2.033 -1.659 7.227 1.00 92.12 165 VAL A O 1
ATOM 1275 N N . PRO A 1 166 ? -0.002 -2.623 7.285 1.00 93.88 166 PRO A N 1
ATOM 1276 C CA . PRO A 1 166 ? -0.746 -1.377 7.469 1.00 93.88 166 PRO A CA 1
ATOM 1277 C C . PRO A 1 166 ? -0.321 -0.557 8.684 1.00 93.88 166 PRO A C 1
ATOM 1279 O O . PRO A 1 166 ? -0.096 0.646 8.545 1.00 93.88 166 PRO A O 1
ATOM 1282 N N . LEU A 1 167 ? -0.190 -1.187 9.854 1.00 93.50 167 LEU A N 1
ATOM 1283 C CA . LEU A 1 167 ? 0.166 -0.477 11.084 1.00 93.50 167 LEU A CA 1
ATOM 1284 C C . LEU A 1 167 ? 1.593 0.063 11.022 1.00 93.50 167 LEU A C 1
ATOM 1286 O O . LEU A 1 167 ? 1.811 1.235 11.325 1.00 93.50 167 LEU A O 1
ATOM 1290 N N . ASN A 1 168 ? 2.544 -0.726 10.517 1.00 91.94 168 ASN A N 1
ATOM 1291 C CA . ASN A 1 168 ? 3.918 -0.264 10.352 1.00 91.94 168 ASN A CA 1
ATOM 1292 C C . ASN A 1 168 ? 4.011 0.933 9.390 1.00 91.94 168 ASN A C 1
ATOM 1294 O O . ASN A 1 168 ? 4.735 1.894 9.652 1.00 91.94 168 ASN A O 1
ATOM 1298 N N . PHE A 1 169 ? 3.256 0.902 8.288 1.00 93.62 169 PHE A N 1
ATOM 1299 C CA . PHE A 1 169 ? 3.194 2.015 7.341 1.00 93.62 169 PHE A CA 1
ATOM 1300 C C . PHE A 1 169 ? 2.593 3.277 7.975 1.00 93.62 169 PHE A C 1
ATOM 1302 O O . PHE A 1 169 ? 3.163 4.362 7.844 1.00 93.62 169 PHE A O 1
ATOM 1309 N N . LEU A 1 170 ? 1.476 3.141 8.697 1.00 94.56 170 LEU A N 1
ATOM 1310 C CA . LEU A 1 170 ? 0.828 4.255 9.393 1.00 94.56 170 LEU A CA 1
ATOM 1311 C C . LEU A 1 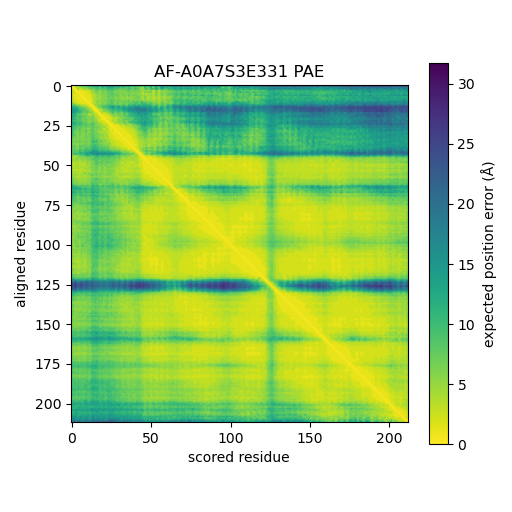170 ? 1.727 4.854 10.478 1.00 94.56 170 LEU A C 1
ATOM 1313 O O . LEU A 1 170 ? 1.859 6.074 10.534 1.00 94.56 170 LEU A O 1
ATOM 1317 N N . SER A 1 171 ? 2.388 4.013 11.277 1.00 92.50 171 SER A N 1
ATOM 1318 C CA . SER A 1 171 ? 3.337 4.436 12.310 1.00 92.50 171 SER A CA 1
ATOM 1319 C C . SER A 1 171 ? 4.479 5.261 11.709 1.00 92.50 171 SER A C 1
ATOM 1321 O O . SER A 1 171 ? 4.737 6.382 12.147 1.00 92.50 171 SER A O 1
ATOM 1323 N N . ARG A 1 172 ? 5.087 4.797 10.606 1.00 91.25 172 ARG A N 1
ATOM 1324 C CA . ARG A 1 172 ? 6.133 5.557 9.895 1.00 91.25 172 ARG A CA 1
ATOM 1325 C C . ARG A 1 172 ? 5.649 6.919 9.401 1.00 91.25 172 ARG A C 1
ATOM 1327 O O . ARG A 1 172 ? 6.395 7.892 9.495 1.00 91.25 172 ARG A O 1
ATOM 1334 N N . LEU A 1 173 ? 4.432 7.003 8.858 1.00 92.81 173 LEU A N 1
ATOM 1335 C CA . LEU A 1 173 ? 3.876 8.276 8.392 1.00 92.81 173 LEU A CA 1
ATOM 1336 C C . LEU A 1 173 ? 3.569 9.219 9.559 1.00 92.81 173 LEU A C 1
ATOM 1338 O O . LEU A 1 173 ? 3.988 10.376 9.518 1.00 92.81 173 LEU A O 1
ATOM 1342 N N . ALA A 1 174 ? 2.912 8.728 10.610 1.00 92.00 174 ALA A N 1
ATOM 1343 C CA . ALA A 1 174 ? 2.585 9.505 11.803 1.00 92.00 174 ALA A CA 1
ATOM 1344 C C . ALA A 1 174 ? 3.842 10.063 12.493 1.00 92.00 174 ALA A C 1
ATOM 1346 O O . ALA A 1 174 ? 3.892 11.243 12.838 1.00 92.00 174 ALA A O 1
ATOM 1347 N N . LEU A 1 175 ? 4.899 9.252 12.607 1.00 89.88 175 LEU A N 1
ATOM 1348 C CA . LEU A 1 175 ? 6.185 9.674 13.169 1.00 89.88 175 LEU A CA 1
ATOM 1349 C C . LEU A 1 175 ? 6.957 10.644 12.261 1.00 89.88 175 LEU A C 1
ATOM 1351 O O . LEU A 1 175 ? 7.838 11.353 12.739 1.00 89.88 175 LEU A O 1
ATOM 1355 N N . SER A 1 176 ? 6.639 10.701 10.963 1.00 89.38 176 SER A N 1
ATOM 1356 C CA . SER A 1 176 ? 7.340 11.581 10.019 1.00 89.38 176 SER A CA 1
ATOM 1357 C C . SER A 1 176 ? 6.874 13.039 10.058 1.00 89.38 176 SER A C 1
ATOM 1359 O O . SER A 1 176 ? 7.654 13.931 9.730 1.00 89.38 176 SER A O 1
ATOM 1361 N N . SER A 1 177 ? 5.612 13.304 10.417 1.00 90.88 177 SER A N 1
ATOM 1362 C CA . SER A 1 177 ? 5.066 14.664 10.485 1.00 90.88 177 SER A CA 1
ATOM 1363 C C . SER A 1 177 ? 3.763 14.716 11.294 1.00 90.88 177 SER A C 1
ATOM 1365 O O . SER A 1 177 ? 2.887 13.874 11.076 1.00 90.88 177 SER A O 1
ATOM 1367 N N . PRO A 1 178 ? 3.545 15.756 12.128 1.00 93.56 178 PRO A N 1
ATOM 1368 C CA . PRO A 1 178 ? 2.299 15.934 12.882 1.00 93.56 178 PRO A CA 1
ATOM 1369 C C . PRO A 1 178 ? 1.027 15.943 12.021 1.00 93.56 178 PRO A C 1
ATOM 1371 O O . PRO A 1 178 ? -0.035 15.534 12.489 1.00 93.56 178 PRO A O 1
ATOM 1374 N N . ARG A 1 179 ? 1.123 16.367 10.750 1.00 95.19 179 ARG A N 1
ATOM 1375 C CA . ARG A 1 179 ? -0.012 16.386 9.810 1.00 95.19 179 ARG A CA 1
ATOM 1376 C C . ARG A 1 179 ? -0.596 14.996 9.565 1.00 95.19 179 ARG A C 1
ATOM 1378 O O . ARG A 1 179 ? -1.807 14.859 9.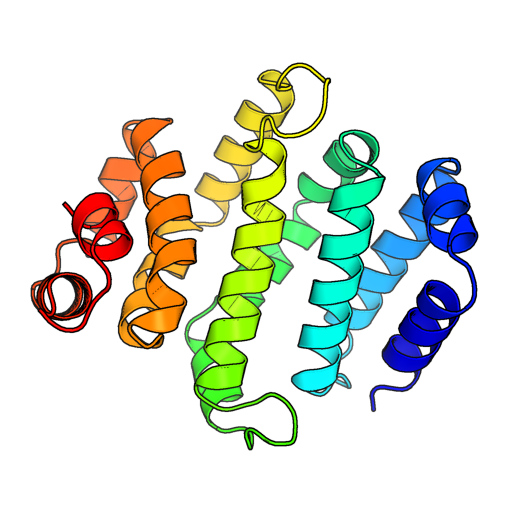416 1.00 95.19 179 ARG A O 1
ATOM 1385 N N . TYR A 1 180 ? 0.247 13.967 9.550 1.00 95.69 180 TYR A N 1
ATOM 1386 C CA . TYR A 1 180 ? -0.206 12.592 9.373 1.00 95.69 180 TYR A CA 1
ATOM 1387 C C . TYR A 1 180 ? -0.905 12.049 10.612 1.00 95.69 180 TYR A C 1
ATOM 1389 O O . TYR A 1 180 ? -1.936 11.393 10.483 1.00 95.69 180 TYR A O 1
ATOM 1397 N N . SER A 1 181 ? -0.401 12.373 11.803 1.00 93.88 181 SER A N 1
ATOM 1398 C CA . SER A 1 181 ? -1.061 12.031 13.066 1.00 93.88 181 SER A CA 1
ATOM 1399 C C . SER A 1 181 ? -2.434 12.696 13.172 1.00 93.88 181 SER A C 1
ATOM 1401 O O . SER A 1 181 ? -3.406 12.047 13.556 1.00 93.88 181 SER A O 1
ATOM 1403 N N . GLN A 1 182 ? -2.548 13.960 12.752 1.00 95.31 182 GLN A N 1
ATOM 1404 C CA . GLN A 1 182 ? -3.834 14.651 12.676 1.00 95.31 182 GLN A CA 1
ATOM 1405 C C . GLN A 1 182 ? -4.789 13.959 11.691 1.00 95.31 182 GLN A C 1
ATOM 1407 O O . GLN A 1 182 ? -5.905 13.609 12.073 1.00 95.31 182 GLN A O 1
ATOM 1412 N N . GLN A 1 183 ? -4.337 13.675 10.464 1.00 95.50 183 GLN A N 1
ATOM 1413 C CA . GLN A 1 183 ? -5.148 12.977 9.460 1.00 95.50 183 GLN A CA 1
ATOM 1414 C C . GLN A 1 183 ? -5.595 11.589 9.948 1.00 95.50 183 GLN A C 1
ATOM 1416 O O . GLN A 1 183 ? -6.735 11.190 9.711 1.00 95.50 183 GLN A O 1
ATOM 1421 N N . PHE A 1 184 ? -4.729 10.862 10.661 1.00 95.38 184 PHE A N 1
ATOM 1422 C CA . PHE A 1 184 ? -5.050 9.569 11.268 1.00 95.38 184 PHE A CA 1
ATOM 1423 C C . PHE A 1 184 ? -6.206 9.687 12.269 1.00 95.38 184 PHE A C 1
ATOM 1425 O O . PHE A 1 184 ? -7.156 8.907 12.197 1.00 95.38 184 PHE A O 1
ATOM 1432 N N . VAL A 1 185 ? -6.181 10.686 13.156 1.00 94.88 185 VAL A N 1
ATOM 1433 C CA . VAL A 1 185 ? -7.277 10.937 14.106 1.00 94.88 185 VAL A CA 1
ATOM 1434 C C . VAL A 1 185 ? -8.560 11.346 13.375 1.00 94.88 185 VAL A C 1
ATOM 1436 O O . VAL A 1 185 ? -9.618 10.768 13.633 1.00 94.88 185 VAL A O 1
ATOM 1439 N N . GLU A 1 186 ? -8.472 12.273 12.420 1.00 95.31 186 GLU A N 1
ATOM 1440 C CA . GLU A 1 186 ? -9.618 12.802 11.665 1.00 95.31 186 GLU A CA 1
ATOM 1441 C C . GLU A 1 186 ? -10.337 11.727 10.835 1.00 95.31 186 GLU A C 1
ATOM 1443 O O . GLU A 1 186 ? -11.568 11.683 10.800 1.00 95.31 186 GLU A O 1
ATOM 1448 N N . CYS A 1 187 ? -9.599 10.792 10.226 1.00 93.94 187 CYS A N 1
ATOM 1449 C CA . CYS A 1 187 ? -10.186 9.657 9.500 1.00 93.94 187 CYS A CA 1
ATOM 1450 C C . CYS A 1 187 ? -10.642 8.502 10.422 1.00 93.94 187 CYS A C 1
ATOM 1452 O O . CYS A 1 187 ? -11.092 7.443 9.961 1.00 93.94 187 CYS A O 1
ATOM 1454 N N . GLY A 1 188 ? -10.580 8.709 11.740 1.00 93.31 188 GLY A N 1
ATOM 1455 C CA . GLY A 1 188 ? -11.091 7.802 12.759 1.00 93.31 188 GLY A CA 1
ATOM 1456 C C . GLY A 1 188 ? -10.147 6.656 13.113 1.00 93.31 188 GLY A C 1
ATOM 1457 O O . GLY A 1 188 ? -10.627 5.589 13.492 1.00 93.31 188 GLY A O 1
ATOM 1458 N N . GLY A 1 189 ? -8.834 6.813 12.966 1.00 91.81 189 GLY A N 1
ATOM 1459 C CA . GLY A 1 189 ? -7.843 5.797 13.341 1.00 91.81 189 GLY A CA 1
ATOM 1460 C C . GLY A 1 189 ? -7.987 5.303 14.787 1.00 91.81 189 GLY A C 1
ATOM 1461 O O . GLY A 1 189 ? -7.765 4.130 15.058 1.00 91.81 189 GLY A O 1
ATOM 1462 N N . LEU A 1 190 ? -8.492 6.163 15.681 1.00 92.31 190 LEU A N 1
ATOM 1463 C CA . LEU A 1 190 ? -8.770 5.866 17.094 1.00 92.31 190 LEU A CA 1
ATOM 1464 C C . LEU A 1 190 ? -10.217 5.418 17.376 1.00 92.31 190 LEU A C 1
ATOM 1466 O O . LEU A 1 190 ? -10.674 5.455 18.519 1.00 92.31 190 LEU A O 1
ATOM 1470 N N . ARG A 1 191 ? -10.990 5.031 16.353 1.00 93.94 191 ARG A N 1
ATOM 1471 C CA . ARG A 1 191 ? -12.361 4.544 16.567 1.00 93.94 191 ARG A CA 1
ATOM 1472 C C . ARG A 1 191 ? -12.352 3.273 17.427 1.00 93.94 191 ARG A C 1
ATOM 1474 O O . ARG A 1 191 ? -11.547 2.381 17.154 1.00 93.94 191 ARG A O 1
ATOM 1481 N N . PRO A 1 192 ? -13.295 3.124 18.380 1.00 91.06 192 PRO A N 1
ATOM 1482 C CA . PRO A 1 192 ? -13.342 1.959 19.262 1.00 91.06 192 PRO A CA 1
ATOM 1483 C C . PRO A 1 192 ? -13.370 0.617 18.523 1.00 91.06 192 PRO A C 1
ATOM 1485 O O . PRO A 1 192 ? -12.713 -0.320 18.957 1.00 91.06 192 PRO A O 1
ATOM 1488 N N . SER A 1 193 ? -14.065 0.524 17.384 1.00 91.12 193 SER A N 1
ATOM 1489 C CA . SER A 1 193 ? -14.115 -0.696 16.564 1.00 91.12 193 SER A CA 1
ATOM 1490 C C . SER A 1 193 ? -12.744 -1.114 16.025 1.00 91.12 193 SER A C 1
ATOM 1492 O O . SER A 1 193 ? -12.419 -2.300 16.032 1.00 91.12 193 SER A O 1
ATOM 1494 N N . ARG A 1 194 ? -11.919 -0.145 15.610 1.00 90.94 194 ARG A N 1
ATOM 1495 C CA . ARG A 1 194 ? -10.570 -0.372 15.070 1.00 90.94 194 ARG A CA 1
ATOM 1496 C C . ARG A 1 194 ? -9.588 -0.713 16.170 1.00 90.94 194 ARG A C 1
ATOM 1498 O O . ARG A 1 194 ? -8.854 -1.684 16.042 1.00 90.94 194 ARG A O 1
ATOM 1505 N N . LEU A 1 195 ? -9.636 0.021 17.278 1.00 90.56 195 LEU A N 1
ATOM 1506 C CA . LEU A 1 195 ? -8.819 -0.286 18.450 1.00 90.56 195 LEU A CA 1
ATOM 1507 C C . LEU A 1 195 ? -9.153 -1.675 18.999 1.00 90.56 195 LEU A C 1
ATOM 1509 O O . LEU A 1 195 ? -8.252 -2.467 19.228 1.00 90.56 195 LEU A O 1
ATOM 1513 N N . ALA A 1 196 ? -10.436 -2.029 19.103 1.00 89.81 196 ALA A N 1
ATOM 1514 C CA . ALA A 1 196 ? -10.860 -3.369 19.507 1.00 89.81 196 ALA A CA 1
ATOM 1515 C C . ALA A 1 196 ? -10.457 -4.462 18.504 1.00 89.81 196 ALA A C 1
ATOM 1517 O O . ALA A 1 196 ? -10.417 -5.633 18.867 1.00 89.81 196 ALA A O 1
ATOM 1518 N N . HIS A 1 197 ? -10.193 -4.112 17.244 1.00 90.12 197 HIS A N 1
ATOM 1519 C CA . HIS A 1 197 ? -9.674 -5.033 16.237 1.00 90.12 197 HIS A CA 1
ATOM 1520 C C . HIS A 1 197 ? -8.145 -5.195 16.323 1.00 90.12 197 HIS A C 1
ATOM 1522 O O . HIS A 1 197 ? -7.639 -6.311 16.215 1.00 90.12 197 HIS A O 1
ATOM 1528 N N . ILE A 1 198 ? -7.419 -4.102 16.572 1.00 88.62 198 ILE A N 1
ATOM 1529 C CA . ILE A 1 198 ? -5.954 -4.071 16.710 1.00 88.62 198 ILE A CA 1
ATOM 1530 C C . ILE A 1 198 ? -5.496 -4.655 18.052 1.00 88.62 198 ILE A C 1
ATOM 1532 O O . ILE A 1 198 ? -4.495 -5.361 18.100 1.00 88.62 198 ILE A O 1
ATOM 1536 N N . LEU A 1 199 ? -6.233 -4.415 19.134 1.00 88.94 199 LEU A N 1
ATOM 1537 C CA . LEU A 1 199 ? -5.880 -4.829 20.498 1.00 88.94 199 LEU A CA 1
ATOM 1538 C C . LEU A 1 199 ? -6.449 -6.205 20.877 1.00 88.94 199 LEU A C 1
ATOM 1540 O O . LEU A 1 199 ? -6.599 -6.521 22.058 1.00 88.94 199 LEU A O 1
ATOM 1544 N N . ARG A 1 200 ? -6.806 -7.026 19.885 1.00 88.69 200 ARG A N 1
ATOM 1545 C CA . ARG A 1 200 ? -7.285 -8.389 20.126 1.00 88.69 200 ARG A CA 1
ATOM 1546 C C . ARG A 1 200 ? -6.169 -9.247 20.730 1.00 88.69 200 ARG A C 1
ATOM 1548 O O . ARG A 1 200 ? -5.060 -9.211 20.199 1.00 88.69 200 ARG A O 1
ATOM 1555 N N . PRO A 1 201 ? -6.440 -10.054 21.772 1.00 85.00 201 PRO A N 1
ATOM 1556 C CA . PRO A 1 201 ? -5.432 -10.927 22.379 1.00 85.00 201 PRO A CA 1
ATOM 1557 C C . PRO A 1 201 ? -4.803 -11.928 21.401 1.00 85.00 201 PRO A C 1
ATOM 1559 O O . PRO A 1 201 ? -3.689 -12.390 21.625 1.00 85.00 201 PRO A O 1
ATOM 1562 N N . GLU A 1 202 ? -5.508 -12.266 20.320 1.00 87.19 202 GLU A N 1
ATOM 1563 C CA . GLU A 1 202 ? -5.041 -13.190 19.283 1.00 87.19 202 GLU A CA 1
ATOM 1564 C C . GLU A 1 202 ? -4.024 -12.555 18.320 1.00 87.19 202 GLU A C 1
ATOM 1566 O O . GLU A 1 202 ? -3.403 -13.264 17.523 1.00 87.19 202 GLU A O 1
ATOM 1571 N N . ASN A 1 203 ? -3.854 -11.229 18.358 1.00 87.31 203 ASN A N 1
ATOM 1572 C CA . ASN A 1 203 ? -2.882 -10.535 17.524 1.00 87.31 203 ASN A CA 1
ATOM 1573 C C . ASN A 1 203 ? -1.462 -10.772 18.043 1.00 87.31 203 ASN A C 1
ATOM 1575 O O . ASN A 1 203 ? -1.210 -10.867 19.244 1.00 87.31 203 ASN A O 1
ATOM 1579 N N . SER A 1 204 ? -0.506 -10.856 17.118 1.00 85.12 204 SER A N 1
ATOM 1580 C CA . SER A 1 204 ? 0.889 -11.075 17.489 1.00 85.12 204 SER A CA 1
ATOM 1581 C C . SER A 1 204 ? 1.448 -9.875 18.274 1.00 85.12 204 SER A C 1
ATOM 1583 O O . SER A 1 204 ? 1.040 -8.736 18.029 1.00 85.12 204 SER A O 1
ATOM 1585 N N . PRO A 1 205 ? 2.422 -10.080 19.184 1.00 83.12 205 PRO A N 1
ATOM 1586 C CA . PRO A 1 205 ? 3.009 -8.986 19.957 1.00 83.12 205 PRO A CA 1
ATOM 1587 C C . PRO A 1 205 ? 3.503 -7.792 19.117 1.00 83.12 205 PRO A C 1
ATOM 1589 O O . PRO A 1 205 ? 3.252 -6.665 19.531 1.00 83.12 205 PRO A O 1
ATOM 1592 N N . PRO A 1 206 ? 4.118 -7.972 17.926 1.00 83.00 206 PRO A N 1
ATOM 1593 C CA . PRO A 1 206 ? 4.488 -6.841 17.073 1.00 83.00 206 PRO A CA 1
ATOM 1594 C C . PRO A 1 206 ? 3.302 -5.969 16.643 1.00 83.00 206 PRO A C 1
ATOM 1596 O O . PRO A 1 206 ? 3.434 -4.755 16.587 1.00 83.00 206 PRO A O 1
ATOM 1599 N N . ILE A 1 207 ? 2.138 -6.568 16.379 1.00 83.44 207 ILE A N 1
ATOM 1600 C CA . ILE A 1 207 ? 0.918 -5.837 15.999 1.00 83.44 207 ILE A CA 1
ATOM 1601 C C . ILE A 1 207 ? 0.384 -5.033 17.181 1.00 83.44 207 ILE A C 1
ATOM 1603 O O . ILE A 1 207 ? -0.059 -3.903 17.001 1.00 83.44 207 ILE A O 1
ATOM 1607 N N . LEU A 1 208 ? 0.437 -5.610 18.383 1.00 83.25 208 LEU A N 1
ATOM 1608 C CA . LEU A 1 208 ? 0.022 -4.922 19.603 1.00 83.25 208 LEU A CA 1
ATOM 1609 C C . LEU A 1 208 ? 0.949 -3.745 19.917 1.00 83.25 208 LEU A C 1
ATOM 1611 O O . LEU A 1 208 ? 0.461 -2.688 20.288 1.00 83.25 208 LEU A O 1
ATOM 1615 N N . VAL A 1 209 ? 2.262 -3.908 19.731 1.00 80.25 209 VAL A N 1
ATOM 1616 C CA . VAL A 1 209 ? 3.239 -2.826 19.925 1.00 80.25 209 VAL A CA 1
ATOM 1617 C C . VAL A 1 209 ? 3.066 -1.723 18.882 1.00 80.25 209 VAL A C 1
ATOM 1619 O O . VAL A 1 209 ? 3.024 -0.562 19.258 1.00 80.25 209 VAL A O 1
ATOM 1622 N N . ASP A 1 210 ? 2.920 -2.063 17.598 1.00 77.38 210 ASP A N 1
ATOM 1623 C CA . ASP A 1 210 ? 2.707 -1.071 16.530 1.00 77.38 210 ASP A CA 1
ATOM 1624 C C . ASP A 1 210 ? 1.326 -0.384 16.621 1.00 77.38 210 ASP A C 1
ATOM 1626 O O . ASP A 1 210 ? 1.098 0.647 15.987 1.00 77.38 210 ASP A O 1
ATOM 1630 N N . GLY A 1 211 ? 0.385 -0.980 17.360 1.00 68.69 211 GLY A N 1
ATOM 1631 C CA . GLY A 1 211 ? -0.971 -0.480 17.571 1.00 68.69 211 GLY A CA 1
ATOM 1632 C C . GLY A 1 211 ? -1.166 0.398 18.813 1.00 68.69 211 GLY A C 1
ATOM 1633 O O . GLY A 1 211 ? -2.267 0.929 18.983 1.00 68.69 211 GLY A O 1
ATOM 1634 N N . LEU A 1 212 ? -0.143 0.519 19.667 1.00 62.59 212 LEU A N 1
ATOM 1635 C CA . LEU A 1 212 ? -0.119 1.314 20.903 1.00 62.59 212 LEU A CA 1
ATOM 1636 C C . LEU A 1 212 ? 0.711 2.590 20.721 1.00 62.59 212 LEU A C 1
ATOM 1638 O O . LEU A 1 212 ? 0.296 3.618 21.302 1.00 62.59 212 LEU A O 1
#

Foldseek 3Di:
DLVLLVVVVCCCVVDPCSLVVCLVDLVSVVVLLVSLLVVLPDPPDFLLSLLSSLVVLLVSCVRNPPSCLVVLLDLSNLLSLLVCLAPVNLVVQLPDDVVRLGRLNNLLSSLLSSLSSLCVLVDPPDPDDRPVVSVVSSLVSCVVSLVLLSLLSCLLSHALVSQLSSLVSLLVSVVVDVSSVVSCVVSPVVPPSSLCRQCPPPHDPSSVVSSD

Mean predicted aligned error: 6.55 Å

pLDDT: mean 83.72, std 11.52, range [46.31, 96.5]

Nearest PDB structure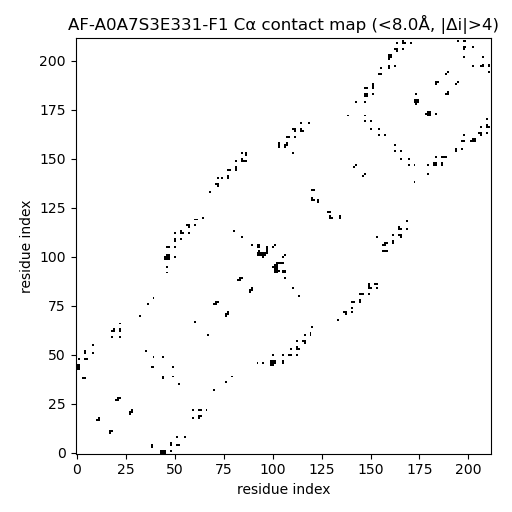s (foldseek):
  4fzd-assembly1_A  TM=2.821E-01  e=8.423E-01  Homo sapiens
  4kzg-assembly6_F  TM=2.376E-01  e=7.684E-01  Danio rerio
  8tl7-assembly1_U  TM=3.077E-01  e=2.909E+00  synthetic construct